Protein AF-A0A348UQJ3-F1 (afdb_monomer)

pLDDT: mean 88.15, std 20.11, range [29.0, 98.94]

Foldseek 3Di:
DDDDDDDDDDDDDDDDDDDDDDDDPPDPPVVCVVVVPPLVPDDQVQLLVQLLVQQCLLCLPVDRSNVVLVVLCVVPPVVSSCCRRPVRSRLCSDPLDAVLLLLLLLLLLCLLVLVQVSNLSSLSSNVSSPQDLLSSLLSLLLCCVQSNDVSSVSSVVSSQVSVCVNVVHPGDDDDDDFDDDDQVQLQQQLVVLCCLLVVCPVPRDSPVQLVVQCVVPNVVSVCCSRPVRSGSQSDPSDQQLSSLLSNLSSCLLVLPLVVNLSSLSSNVSSPQDLSSSLSSLSSCCVSRNDVSSVSSNVSSVVSVVVVVVVVVVD

Mean predicted aligned error: 8.49 Å

Solvent-accessible surface area (backbone atoms only — not comparable to full-atom values): 17011 Å² total; per-residue (Å²): 141,84,83,83,81,83,78,83,84,76,88,74,86,89,75,82,88,73,92,76,80,89,74,84,77,77,75,72,53,77,71,47,61,75,68,50,61,66,72,76,65,56,51,71,68,56,21,36,52,42,10,30,53,44,42,34,49,41,40,64,73,78,56,62,26,62,62,49,46,51,46,39,25,73,76,45,44,70,61,21,44,43,44,32,30,44,48,27,19,44,61,65,59,42,81,77,49,51,64,35,56,52,29,53,33,47,40,28,39,27,31,62,69,63,43,60,72,61,32,28,55,39,48,52,17,16,49,54,44,68,41,50,72,53,36,58,52,46,43,33,54,50,28,25,77,76,64,31,56,72,41,18,56,54,34,49,54,38,54,48,51,26,52,16,64,73,71,72,43,97,65,74,82,86,78,81,77,83,82,88,68,57,68,71,59,21,43,54,32,19,40,56,44,47,24,50,41,50,76,49,72,61,60,91,55,54,64,67,54,46,48,53,33,27,75,75,50,41,72,58,19,47,46,42,42,56,42,43,27,18,49,64,60,52,45,81,62,44,55,67,30,58,51,32,52,34,49,51,30,40,34,33,64,69,60,36,42,74,60,37,36,62,48,48,61,26,20,45,62,42,67,41,48,72,62,44,58,49,46,48,25,60,56,26,35,78,81,55,32,54,72,34,17,54,49,34,45,52,25,48,53,54,37,50,54,56,52,53,59,49,60,80,71,110

Radius of gyration: 22.97 Å; Cα contacts (8 Å, |Δi|>4): 397; chains: 1; bounding box: 52×63×78 Å

Sequence (314 aa):
MARGRAAPQRWKPIIAATQRAAVPLSSGQDSLDSLEGEALMSTQAERRARGIDVLRTLGGGRYDAARAADTMVRQHGALGSFAVDHVLGNLWSRPELSRRDRSLIVVAFLATQGARDELLSHVRGALQHGVLRSEVEEVVLQVAGYAGFPMAMQASRIVQDAFNAEDKVDRQPDRAEARPKDDPARWTDAMDVLDTLFAGRFGNDPEPARSTLIESLGGVGELAFDFAFGEVWSRDGMSRRDRSLVTVAIIAILARPEELAIHIPGALNHGVTRTEVEEVMVQLTVYGGFPRAVEGMRAARAAFARLDQKTDRA

Nearest PDB structures (foldseek):
  4g9q-assembly1_A  TM=7.954E-01  e=7.724E-10  Sinorhizobium meliloti 1021
  2af7-assembly1_F  TM=8.712E-01  e=1.494E-04  Methanothermobacter thermautotrophicus
  2af7-assembly1_A  TM=8.656E-01  e=4.800E-04  Methanothermobacter thermautotrophicus
  2qeu-assembly1_B  TM=5.750E-01  e=2.826E-01  Paraburkholderia xenovorans LB400

Secondary structure (DSSP, 8-state):
-PPPPPPPPPP----------PPP---TTTTTHHHHHHHTT--HHHHHHHHHHHHHHHHTTSS-HHHHHHHHHHHHTHHHHHIIIIIIIIITT-TTS-HHHHHHHHHHHHHHHT-HHHHHHHHHHHHHTT--HHHHHHHHHHHHHHH-HHHHHHHHHHHHHHHHHHHT-S-PPPPPPPPP--HHHHHHHHHHHHHHHTTTTT-S-HHHHHHHHHHHHTHHHHHIIIIIIIIIIT-SSS-HHHHHHHHHHHHHHTT-HHHHHHHHHHHHHTT--HHHHHHHHHHHHHHT-HHHHHHHHHHHHHHHHHHHHHHTT-

Structure (mmCIF, N/CA/C/O backbone):
data_AF-A0A348UQJ3-F1
#
_entry.id   AF-A0A348UQJ3-F1
#
loop_
_atom_site.group_PDB
_atom_site.id
_atom_site.type_symbol
_atom_site.label_atom_id
_atom_site.label_alt_id
_atom_site.label_comp_id
_atom_site.label_asym_id
_atom_site.label_entity_id
_atom_site.label_seq_id
_atom_site.pdbx_PDB_ins_code
_atom_site.Cartn_x
_atom_site.Cartn_y
_atom_site.Cartn_z
_atom_site.occupancy
_atom_site.B_iso_or_equiv
_atom_site.auth_seq_id
_atom_site.auth_comp_id
_atom_site.auth_asym_id
_atom_site.auth_atom_id
_atom_site.pdbx_PDB_model_num
ATOM 1 N N . MET A 1 1 ? 1.266 36.891 53.207 1.00 43.88 1 MET A N 1
ATOM 2 C CA . MET A 1 1 ? 0.667 35.549 53.032 1.00 43.88 1 MET A CA 1
ATOM 3 C C . MET A 1 1 ? 0.725 35.175 51.554 1.00 43.88 1 MET A C 1
ATOM 5 O O . MET A 1 1 ? -0.163 35.543 50.800 1.00 43.88 1 MET A O 1
ATOM 9 N N . ALA A 1 2 ? 1.811 34.530 51.124 1.00 36.06 2 ALA A N 1
ATOM 10 C CA . ALA A 1 2 ? 2.024 34.110 49.739 1.00 36.06 2 ALA A CA 1
ATOM 11 C C . ALA A 1 2 ? 1.696 32.614 49.613 1.00 36.06 2 ALA A C 1
ATOM 13 O O . ALA A 1 2 ? 2.263 31.798 50.336 1.00 36.06 2 ALA A O 1
ATOM 14 N N . ARG A 1 3 ? 0.742 32.263 48.743 1.00 40.09 3 ARG A N 1
ATOM 15 C CA . ARG A 1 3 ? 0.335 30.875 48.480 1.00 40.09 3 ARG A CA 1
ATOM 16 C C . ARG A 1 3 ? 1.265 30.274 47.422 1.00 40.09 3 ARG A C 1
ATOM 18 O O . ARG A 1 3 ? 1.323 30.772 46.300 1.00 40.09 3 ARG A O 1
ATOM 25 N N . GLY A 1 4 ? 2.008 29.237 47.807 1.00 36.97 4 GLY A N 1
ATOM 26 C CA . GLY A 1 4 ? 2.930 28.503 46.941 1.00 36.97 4 GLY A CA 1
ATOM 27 C C . GLY A 1 4 ? 2.195 27.723 45.851 1.00 36.97 4 GLY A C 1
ATOM 28 O O . GLY A 1 4 ? 1.212 27.036 46.121 1.00 36.97 4 GLY A O 1
ATOM 29 N N . ARG A 1 5 ? 2.677 27.844 44.611 1.00 40.09 5 ARG A N 1
ATOM 30 C CA . ARG A 1 5 ? 2.240 27.037 43.466 1.00 40.09 5 ARG A CA 1
ATOM 31 C C . ARG A 1 5 ? 2.981 25.699 43.499 1.00 40.09 5 ARG A C 1
ATOM 33 O O . ARG A 1 5 ? 4.209 25.685 43.509 1.00 40.09 5 ARG A O 1
ATOM 40 N N . ALA A 1 6 ? 2.239 24.596 43.522 1.00 40.78 6 ALA A N 1
ATOM 41 C CA . ALA A 1 6 ? 2.792 23.255 43.376 1.00 40.78 6 ALA A CA 1
ATOM 42 C C . ALA A 1 6 ? 3.252 23.026 41.924 1.00 40.78 6 ALA A C 1
ATOM 44 O O . ALA A 1 6 ? 2.546 23.381 40.980 1.00 40.78 6 ALA A O 1
ATOM 45 N N . ALA A 1 7 ? 4.445 22.457 41.756 1.00 44.66 7 ALA A N 1
ATOM 46 C CA . ALA A 1 7 ? 4.996 22.071 40.459 1.00 44.66 7 ALA A CA 1
ATOM 47 C C . ALA A 1 7 ? 4.313 20.791 39.923 1.00 44.66 7 ALA A C 1
ATOM 49 O O . ALA A 1 7 ? 3.955 19.924 40.726 1.00 44.66 7 ALA A O 1
ATOM 50 N N . PRO A 1 8 ? 4.155 20.626 38.596 1.00 36.50 8 PRO A N 1
ATOM 51 C CA . PRO A 1 8 ? 3.567 19.418 38.022 1.00 36.50 8 PRO A CA 1
ATOM 52 C C . PRO A 1 8 ? 4.516 18.220 38.166 1.00 36.50 8 PRO A C 1
ATOM 54 O O . PRO A 1 8 ? 5.725 18.326 37.939 1.00 36.50 8 PRO A O 1
ATOM 57 N N . GLN A 1 9 ? 3.962 17.071 38.559 1.00 40.62 9 GLN A N 1
ATOM 58 C CA . GLN A 1 9 ? 4.718 15.833 38.719 1.00 40.62 9 GLN A CA 1
ATOM 59 C C . GLN A 1 9 ? 5.287 15.353 37.379 1.00 40.62 9 GLN A C 1
ATOM 61 O O . GLN A 1 9 ? 4.564 15.156 36.405 1.00 40.62 9 GLN A O 1
ATOM 66 N N . ARG A 1 10 ? 6.606 15.139 37.351 1.00 36.28 10 ARG A N 1
ATOM 67 C CA . ARG A 1 10 ? 7.314 14.495 36.242 1.00 36.28 10 ARG A CA 1
ATOM 68 C C . ARG A 1 10 ? 7.009 12.997 36.237 1.00 36.28 10 ARG A C 1
ATOM 70 O O . ARG A 1 10 ? 7.272 12.310 37.223 1.00 36.28 10 ARG A O 1
ATOM 77 N N . TRP A 1 11 ? 6.512 12.511 35.106 1.00 29.00 11 TRP A N 1
ATOM 78 C CA . TRP A 1 11 ? 6.369 11.094 34.780 1.00 29.00 11 TRP A CA 1
ATOM 79 C C . TRP A 1 11 ? 7.720 10.369 34.952 1.00 29.00 11 TRP A C 1
ATOM 81 O O . TRP A 1 11 ? 8.743 10.839 34.449 1.00 29.00 11 TRP A O 1
ATOM 91 N N . LYS A 1 12 ? 7.744 9.254 35.694 1.00 33.41 12 LYS A N 1
ATOM 92 C CA . LYS A 1 12 ? 8.912 8.368 35.833 1.00 33.41 12 LYS A CA 1
ATOM 93 C C . LYS A 1 12 ? 8.583 7.022 35.179 1.00 33.41 12 LYS A C 1
ATOM 95 O O . LYS A 1 12 ? 7.626 6.390 35.623 1.00 33.41 12 LYS A O 1
ATOM 100 N N . PRO A 1 13 ? 9.357 6.545 34.192 1.00 30.58 13 PRO A N 1
ATOM 101 C CA . PRO A 1 13 ? 9.181 5.192 33.690 1.00 30.58 13 PRO A CA 1
ATOM 102 C C . PRO A 1 13 ? 9.647 4.187 34.750 1.00 30.58 13 PRO A C 1
ATOM 104 O O . PRO A 1 13 ? 10.762 4.277 35.268 1.00 30.58 13 PRO A O 1
ATOM 107 N N . ILE A 1 14 ? 8.779 3.232 35.084 1.00 33.53 14 ILE A N 1
ATOM 108 C CA . ILE A 1 14 ? 9.120 2.078 35.917 1.00 33.53 14 ILE A CA 1
ATOM 109 C C . ILE A 1 14 ? 9.889 1.099 35.027 1.00 33.53 14 ILE A C 1
ATOM 111 O O . ILE A 1 14 ? 9.296 0.317 34.291 1.00 33.53 14 ILE A O 1
ATOM 115 N N . ILE A 1 15 ? 11.219 1.147 35.089 1.00 32.78 15 ILE A N 1
ATOM 116 C CA . ILE A 1 15 ? 12.078 0.051 34.634 1.00 32.78 15 ILE A CA 1
ATOM 117 C C . ILE A 1 15 ? 12.801 -0.471 35.870 1.00 32.78 15 ILE A C 1
ATOM 119 O O . ILE A 1 15 ? 13.815 0.076 36.302 1.00 32.78 15 ILE A O 1
ATOM 123 N N . ALA A 1 16 ? 12.250 -1.525 36.468 1.00 30.58 16 ALA A N 1
ATOM 124 C CA . ALA A 1 16 ? 12.989 -2.337 37.418 1.00 30.58 16 ALA A CA 1
ATOM 125 C C . ALA A 1 16 ? 13.896 -3.278 36.619 1.00 30.58 16 ALA A C 1
ATOM 127 O O . ALA A 1 16 ? 13.431 -4.216 35.973 1.00 30.58 16 ALA A O 1
ATOM 128 N N . ALA A 1 17 ? 15.200 -3.008 36.656 1.00 35.72 17 ALA A N 1
ATOM 129 C CA . ALA A 1 17 ? 16.215 -3.944 36.207 1.00 35.72 17 ALA A CA 1
ATOM 130 C C . ALA A 1 17 ? 16.068 -5.263 36.979 1.00 35.72 17 ALA A C 1
ATOM 132 O O . ALA A 1 17 ? 16.240 -5.306 38.196 1.00 35.72 17 ALA A O 1
ATOM 133 N N . THR A 1 18 ? 15.768 -6.346 36.269 1.00 33.97 18 THR A N 1
ATOM 134 C CA . THR A 1 18 ? 15.954 -7.705 36.779 1.00 33.97 18 THR A CA 1
ATOM 135 C C . THR A 1 18 ? 16.926 -8.423 35.856 1.00 33.97 18 THR A C 1
ATOM 137 O O . THR A 1 18 ? 16.594 -8.806 34.740 1.00 33.97 18 THR A O 1
ATOM 140 N N . GLN A 1 19 ? 18.162 -8.578 36.328 1.00 40.78 19 GLN A N 1
ATOM 141 C CA . GLN A 1 19 ? 19.079 -9.588 35.816 1.00 40.78 19 GLN A CA 1
ATOM 142 C C . GLN A 1 19 ? 18.458 -10.964 36.063 1.00 40.78 19 GLN A C 1
ATOM 144 O O . GLN A 1 19 ? 18.165 -11.284 37.215 1.00 40.78 19 GLN A O 1
ATOM 149 N N . ARG A 1 20 ? 18.316 -11.789 35.018 1.00 33.94 20 ARG A N 1
ATOM 150 C CA . ARG A 1 20 ? 18.345 -13.253 35.147 1.00 33.94 20 ARG A CA 1
ATOM 151 C C . ARG A 1 20 ? 18.659 -13.955 33.821 1.00 33.94 20 ARG A C 1
ATOM 153 O O . ARG A 1 20 ? 18.055 -13.664 32.800 1.00 33.94 20 ARG A O 1
ATOM 160 N N . ALA A 1 21 ? 19.640 -14.851 33.952 1.00 31.91 21 ALA A N 1
ATOM 161 C CA . ALA A 1 21 ? 19.994 -16.070 33.223 1.00 31.91 21 ALA A CA 1
ATOM 162 C C . ALA A 1 21 ? 19.655 -16.207 31.726 1.00 31.91 21 ALA A C 1
ATOM 164 O O . ALA A 1 21 ? 18.499 -16.182 31.315 1.00 31.91 21 ALA A O 1
ATOM 165 N N . ALA A 1 22 ? 20.699 -16.497 30.943 1.00 32.09 22 ALA A N 1
ATOM 166 C CA . ALA A 1 22 ? 20.609 -16.973 29.570 1.00 32.09 22 ALA A CA 1
ATOM 167 C C . ALA A 1 22 ? 19.795 -18.276 29.491 1.00 32.09 22 ALA A C 1
ATOM 169 O O . ALA A 1 22 ? 20.142 -19.278 30.118 1.00 32.09 22 ALA A O 1
ATOM 170 N N . VAL A 1 23 ? 18.725 -18.247 28.700 1.00 33.12 23 VAL A N 1
ATOM 171 C CA . VAL A 1 23 ? 18.003 -19.436 28.237 1.00 33.12 23 VAL A CA 1
ATOM 172 C C . VAL A 1 23 ? 18.763 -19.969 27.015 1.00 33.12 23 VAL A C 1
ATOM 174 O O . VAL A 1 23 ? 19.106 -19.163 26.145 1.00 33.12 23 VAL A O 1
ATOM 177 N N . PRO A 1 24 ? 19.075 -21.274 26.923 1.00 31.53 24 PRO A N 1
ATOM 178 C CA . PRO A 1 24 ? 19.745 -21.804 25.749 1.00 31.53 24 PRO A CA 1
ATOM 179 C C . PRO A 1 24 ? 18.799 -21.708 24.551 1.00 31.53 24 PRO A C 1
ATOM 181 O O . PRO A 1 24 ? 17.679 -22.214 24.591 1.00 31.53 24 PRO A O 1
ATOM 184 N N . LEU A 1 25 ? 19.261 -21.046 23.491 1.00 34.66 25 LEU A N 1
ATOM 185 C CA . LEU A 1 25 ? 18.627 -21.090 22.180 1.00 34.66 25 LEU A CA 1
ATOM 186 C C . LEU A 1 25 ? 18.691 -22.541 21.691 1.00 34.66 25 LEU A C 1
ATOM 188 O O . LEU A 1 25 ? 19.767 -23.023 21.340 1.00 34.66 25 LEU A O 1
ATOM 192 N N . SER A 1 26 ? 17.558 -23.246 21.685 1.00 39.44 26 SER A N 1
ATOM 193 C CA . SER A 1 26 ? 17.426 -24.452 20.870 1.00 39.44 26 SER A CA 1
ATOM 194 C C . SER A 1 26 ? 17.606 -24.023 19.417 1.00 39.44 26 SER A C 1
ATOM 196 O O . SER A 1 26 ? 16.884 -23.154 18.923 1.00 39.44 26 SER A O 1
ATOM 198 N N . SER A 1 27 ? 18.617 -24.579 18.768 1.00 41.84 27 SER A N 1
ATOM 199 C CA . SER A 1 27 ? 19.065 -24.219 17.434 1.00 41.84 27 SER A CA 1
ATOM 200 C C . SER A 1 27 ? 17.972 -24.465 16.391 1.00 41.84 27 SER A C 1
ATOM 202 O O . SER A 1 27 ? 17.858 -25.556 15.846 1.00 41.84 27 SER A O 1
ATOM 204 N N . GLY A 1 28 ? 17.215 -23.423 16.038 1.00 36.28 28 GLY A N 1
ATOM 205 C CA . GLY A 1 28 ? 16.437 -23.356 14.791 1.00 36.28 28 GLY A CA 1
ATOM 206 C C . GLY A 1 28 ? 17.316 -23.281 13.532 1.00 36.28 28 GLY A C 1
ATOM 207 O O . GLY A 1 28 ? 16.911 -22.680 12.543 1.00 36.28 28 GLY A O 1
ATOM 208 N N . GLN A 1 29 ? 18.535 -23.828 13.586 1.00 38.47 29 GLN A N 1
ATOM 209 C CA . GLN A 1 29 ? 19.471 -23.910 12.463 1.00 38.47 29 GLN A CA 1
ATOM 210 C C . GLN A 1 29 ? 19.018 -24.960 11.441 1.00 38.47 29 GLN A C 1
ATOM 212 O O . GLN A 1 29 ? 19.076 -24.695 10.246 1.00 38.47 29 GLN A O 1
ATOM 217 N N . ASP A 1 30 ? 18.425 -26.068 11.894 1.00 37.09 30 ASP A N 1
ATOM 218 C CA . ASP A 1 30 ? 18.063 -27.183 11.006 1.00 37.09 30 ASP A CA 1
ATOM 219 C C . ASP A 1 30 ? 16.954 -26.832 9.987 1.00 37.09 30 ASP A C 1
ATOM 221 O O . ASP A 1 30 ? 16.865 -27.445 8.923 1.00 37.09 30 ASP A O 1
ATOM 225 N N . SER A 1 31 ? 16.117 -25.822 10.264 1.00 40.06 31 SER A N 1
ATOM 226 C CA . SER A 1 31 ? 15.071 -25.359 9.334 1.00 40.06 31 SER A CA 1
ATOM 227 C C . SER A 1 31 ? 15.492 -24.186 8.444 1.00 40.06 31 SER A C 1
ATOM 229 O O . SER A 1 31 ? 14.816 -23.913 7.456 1.00 40.06 31 SER A O 1
ATOM 231 N N . LEU A 1 32 ? 16.578 -23.486 8.784 1.00 36.31 32 LEU A N 1
ATOM 232 C CA . LEU A 1 32 ? 17.143 -22.417 7.951 1.00 36.31 32 LEU A CA 1
ATOM 233 C C . LEU A 1 32 ? 18.093 -23.002 6.895 1.00 36.31 32 LEU A C 1
ATOM 235 O O . LEU A 1 32 ? 18.036 -22.601 5.735 1.00 36.31 32 LEU A O 1
ATOM 239 N N . ASP A 1 33 ? 18.839 -24.055 7.242 1.00 37.94 33 ASP A N 1
ATOM 240 C CA . ASP A 1 33 ? 19.800 -24.702 6.337 1.00 37.94 33 ASP A CA 1
ATOM 241 C C . ASP A 1 33 ? 19.159 -25.356 5.093 1.00 37.94 33 ASP A C 1
ATOM 243 O O . ASP A 1 33 ? 19.815 -25.503 4.061 1.00 37.94 33 ASP A O 1
ATOM 247 N N . SER A 1 34 ? 17.873 -25.724 5.139 1.00 41.44 34 SER A N 1
ATOM 248 C CA . SER A 1 34 ? 17.201 -26.431 4.032 1.00 41.44 34 SER A CA 1
ATOM 249 C C . SER A 1 34 ? 16.529 -25.522 2.994 1.00 41.44 34 SER A C 1
ATOM 251 O O . SER A 1 34 ? 16.293 -25.967 1.873 1.00 41.44 34 SER A O 1
ATOM 253 N N . LEU A 1 35 ? 16.264 -24.250 3.321 1.00 41.47 35 LEU A N 1
ATOM 254 C CA . LEU A 1 35 ? 15.686 -23.262 2.392 1.00 41.47 35 LEU A CA 1
ATOM 255 C C . LEU A 1 35 ? 16.692 -22.181 1.960 1.00 41.47 35 LEU A C 1
ATOM 257 O O . LEU A 1 35 ? 16.496 -21.535 0.929 1.00 41.47 35 LEU A O 1
ATOM 261 N N . GLU A 1 36 ? 17.789 -22.002 2.699 1.00 43.75 36 GLU A N 1
ATOM 262 C CA . GLU A 1 36 ? 18.833 -21.021 2.379 1.00 43.75 36 GLU A CA 1
ATOM 263 C C . GLU A 1 36 ? 19.837 -21.527 1.320 1.00 43.75 36 GLU A C 1
ATOM 265 O O . GLU A 1 36 ? 20.426 -20.721 0.599 1.00 43.75 36 GLU A O 1
ATOM 270 N N . GLY A 1 37 ? 19.989 -22.844 1.140 1.00 37.91 37 GLY A N 1
ATOM 271 C CA . GLY A 1 37 ? 21.050 -23.437 0.311 1.00 37.91 37 GLY A CA 1
ATOM 272 C C . GLY A 1 37 ? 20.956 -23.207 -1.207 1.00 37.91 37 GLY A C 1
ATOM 273 O O . GLY A 1 37 ? 21.977 -22.971 -1.849 1.00 37.91 37 GLY A O 1
ATOM 274 N N . GLU A 1 38 ? 19.764 -23.230 -1.813 1.00 43.38 38 GLU A N 1
ATOM 275 C CA . GLU A 1 38 ? 19.640 -23.191 -3.287 1.00 43.38 38 GLU A CA 1
ATOM 276 C C . GLU A 1 38 ? 19.455 -21.772 -3.855 1.00 43.38 38 GLU A C 1
ATOM 278 O O . GLU A 1 38 ? 20.001 -21.440 -4.910 1.00 43.38 38 GLU A O 1
ATOM 283 N N . ALA A 1 39 ? 18.748 -20.882 -3.149 1.00 46.47 39 ALA A N 1
ATOM 284 C CA . ALA A 1 39 ? 18.500 -19.515 -3.622 1.00 46.47 39 ALA A CA 1
ATOM 285 C C . ALA A 1 39 ? 19.736 -18.597 -3.487 1.00 46.47 39 ALA A C 1
ATOM 287 O O . ALA A 1 39 ? 19.971 -17.737 -4.350 1.00 46.47 39 ALA A O 1
ATOM 288 N N . LEU A 1 40 ? 20.559 -18.801 -2.447 1.00 48.09 40 LEU A N 1
ATOM 289 C CA . LEU A 1 40 ? 21.808 -18.056 -2.228 1.00 48.09 40 LEU A CA 1
ATOM 290 C C . LEU A 1 40 ? 22.938 -18.479 -3.182 1.00 48.09 40 LEU A C 1
ATOM 292 O O . LEU A 1 40 ? 23.859 -17.693 -3.407 1.00 48.09 40 LEU A O 1
ATOM 296 N N . MET A 1 41 ? 22.844 -19.658 -3.806 1.00 54.94 41 MET A N 1
ATOM 297 C CA . MET A 1 41 ? 23.839 -20.171 -4.758 1.00 54.94 41 MET A CA 1
ATOM 298 C C . MET A 1 41 ? 23.503 -19.906 -6.233 1.00 54.94 41 MET A C 1
ATOM 300 O O . MET A 1 41 ? 24.179 -20.429 -7.117 1.00 54.94 41 MET A O 1
ATOM 304 N N . SER A 1 42 ? 22.505 -19.064 -6.532 1.00 74.81 42 SER A N 1
ATOM 305 C CA . SER A 1 42 ? 22.198 -18.731 -7.928 1.00 74.81 42 SER A CA 1
ATOM 306 C C . SER A 1 42 ? 23.316 -17.921 -8.591 1.00 74.81 42 SER A C 1
ATOM 308 O O . SER A 1 42 ? 23.839 -16.954 -8.029 1.00 74.81 42 SER A O 1
ATOM 310 N N . THR A 1 43 ? 23.677 -18.284 -9.818 1.00 92.62 43 THR A N 1
ATOM 311 C CA . THR A 1 43 ? 24.662 -17.557 -10.624 1.00 92.62 43 THR A CA 1
ATOM 312 C C . THR A 1 43 ? 24.140 -16.166 -10.994 1.00 92.62 43 THR A C 1
ATOM 314 O O . THR A 1 43 ? 22.937 -15.898 -10.991 1.00 92.62 43 THR A O 1
ATOM 317 N N . GLN A 1 44 ? 25.036 -15.243 -11.362 1.00 92.88 44 GLN A N 1
ATOM 318 C CA . GLN A 1 44 ? 24.607 -13.930 -11.858 1.00 92.88 44 GLN A CA 1
ATOM 319 C C . GLN A 1 44 ? 23.687 -14.051 -13.086 1.00 92.88 44 GLN A C 1
ATOM 321 O O . GLN A 1 44 ? 22.743 -13.275 -13.219 1.00 92.88 44 GLN A O 1
ATOM 326 N N . ALA A 1 45 ? 23.945 -15.020 -13.968 1.00 94.56 45 ALA A N 1
ATOM 327 C CA . ALA A 1 45 ? 23.138 -15.248 -15.162 1.00 94.56 45 ALA A CA 1
ATOM 328 C C . ALA A 1 45 ? 21.702 -15.664 -14.805 1.00 94.56 45 ALA A C 1
ATOM 330 O O . ALA A 1 45 ? 20.752 -15.115 -15.357 1.00 94.56 45 ALA A O 1
ATOM 331 N N . GLU A 1 46 ? 21.534 -16.561 -13.831 1.00 95.56 46 GLU A N 1
ATOM 332 C CA . GLU A 1 46 ? 20.215 -16.982 -13.338 1.00 95.56 46 GLU A CA 1
ATOM 333 C C . GLU A 1 46 ? 19.461 -15.832 -12.671 1.00 95.56 46 GLU A C 1
ATOM 335 O O . GLU A 1 46 ? 18.278 -15.625 -12.943 1.00 95.56 46 GLU A O 1
ATOM 340 N N . ARG A 1 47 ? 20.152 -15.035 -11.843 1.00 96.00 47 ARG A N 1
ATOM 341 C CA . ARG A 1 47 ? 19.580 -13.818 -11.253 1.00 96.00 47 ARG A CA 1
ATOM 342 C C . ARG A 1 47 ? 19.095 -12.850 -12.325 1.00 96.00 47 ARG A C 1
ATOM 344 O O . ARG A 1 47 ? 17.953 -12.400 -12.277 1.00 96.00 47 ARG A O 1
ATOM 351 N N . ARG A 1 48 ? 19.934 -12.574 -13.326 1.00 96.62 48 ARG A N 1
ATOM 352 C CA . ARG A 1 48 ? 19.587 -11.703 -14.455 1.00 96.62 48 ARG A CA 1
ATOM 353 C C . ARG A 1 48 ? 18.385 -12.241 -15.230 1.00 96.62 48 ARG A C 1
ATOM 355 O O . ARG A 1 48 ? 17.490 -11.468 -15.553 1.00 96.62 48 ARG A O 1
ATOM 362 N N . ALA A 1 49 ? 18.326 -13.549 -15.486 1.00 97.31 49 ALA A N 1
ATOM 363 C CA . ALA A 1 49 ? 17.203 -14.178 -16.179 1.00 97.31 49 ALA A CA 1
ATOM 364 C C . ALA A 1 49 ? 15.881 -14.002 -15.413 1.00 97.31 49 ALA A C 1
ATOM 366 O O . ALA A 1 49 ? 14.888 -13.574 -16.002 1.00 97.31 49 ALA A O 1
ATOM 367 N N . ARG A 1 50 ? 15.879 -14.233 -14.091 1.00 97.25 50 ARG A N 1
ATOM 368 C CA . ARG A 1 50 ? 14.712 -13.943 -13.238 1.00 97.25 50 ARG A CA 1
ATOM 369 C C . ARG A 1 50 ? 14.349 -12.457 -13.247 1.00 97.25 50 ARG A C 1
ATOM 371 O O . ARG A 1 50 ? 13.176 -12.112 -13.336 1.00 97.25 50 ARG A O 1
ATOM 378 N N . GLY A 1 51 ? 15.344 -11.571 -13.220 1.00 97.38 51 GLY A N 1
ATOM 379 C CA . GLY A 1 51 ? 15.130 -10.125 -13.279 1.00 97.38 51 GLY A CA 1
ATOM 380 C C . GLY A 1 51 ? 14.464 -9.668 -14.578 1.00 97.38 51 GLY A C 1
ATOM 381 O O . GLY A 1 51 ? 13.533 -8.863 -14.551 1.00 97.38 51 GLY A O 1
ATOM 382 N N . ILE A 1 52 ? 14.886 -10.232 -15.712 1.00 97.81 52 ILE A N 1
ATOM 383 C CA . ILE A 1 52 ? 14.265 -9.997 -17.023 1.00 97.81 52 ILE A CA 1
ATOM 384 C C . ILE A 1 52 ? 12.834 -10.541 -17.051 1.00 97.81 52 ILE A C 1
ATOM 386 O O . ILE A 1 52 ? 11.941 -9.859 -17.554 1.00 97.81 52 ILE A O 1
ATOM 390 N N . ASP A 1 53 ? 12.583 -11.723 -16.480 1.00 97.25 53 ASP A N 1
ATOM 391 C CA . ASP A 1 53 ? 11.220 -12.245 -16.352 1.00 97.25 53 ASP A CA 1
ATOM 392 C C . ASP A 1 53 ? 10.330 -11.304 -15.526 1.00 97.25 53 ASP A C 1
ATOM 394 O O . ASP A 1 53 ? 9.207 -11.001 -15.924 1.00 97.25 53 ASP A O 1
ATOM 398 N N . VAL A 1 54 ? 10.845 -10.749 -14.426 1.00 97.50 54 VAL A N 1
ATOM 399 C CA . VAL A 1 54 ? 10.101 -9.771 -13.625 1.00 97.50 54 VAL A CA 1
ATOM 400 C C . VAL A 1 54 ? 9.808 -8.489 -14.391 1.00 97.50 54 VAL A C 1
ATOM 402 O O . VAL A 1 54 ? 8.677 -8.004 -14.349 1.00 97.50 54 VAL A O 1
ATOM 405 N N . LEU A 1 55 ? 10.782 -7.954 -15.128 1.00 96.75 55 LEU A N 1
ATOM 406 C CA . LEU A 1 55 ? 10.547 -6.805 -16.006 1.00 96.75 55 LEU A CA 1
ATOM 407 C C . LEU A 1 55 ? 9.494 -7.110 -17.066 1.00 96.75 55 LEU A C 1
ATOM 409 O O . LEU A 1 55 ? 8.656 -6.263 -17.357 1.00 96.75 55 LEU A O 1
ATOM 413 N N . ARG A 1 56 ? 9.491 -8.325 -17.617 1.00 97.44 56 ARG A N 1
ATOM 414 C CA . ARG A 1 56 ? 8.486 -8.760 -18.588 1.00 97.44 56 ARG A CA 1
ATOM 415 C C . ARG A 1 56 ? 7.081 -8.746 -17.983 1.00 97.44 56 ARG A C 1
ATOM 417 O O . ARG A 1 56 ? 6.168 -8.245 -18.641 1.00 97.44 56 ARG A O 1
ATOM 424 N N . THR A 1 57 ? 6.895 -9.246 -16.756 1.00 96.56 57 THR A N 1
ATOM 425 C CA . THR A 1 57 ? 5.570 -9.245 -16.104 1.00 96.56 57 THR A CA 1
ATOM 426 C C . THR A 1 57 ? 5.116 -7.837 -15.723 1.00 96.56 57 THR A C 1
ATOM 428 O O . THR A 1 57 ? 3.981 -7.473 -16.017 1.00 96.56 57 THR A O 1
ATOM 431 N N . LEU A 1 58 ? 6.007 -7.004 -15.172 1.00 95.44 58 LEU A N 1
ATOM 432 C CA . LEU A 1 58 ? 5.729 -5.586 -14.903 1.00 95.44 58 LEU A CA 1
ATOM 433 C C . LEU A 1 58 ? 5.450 -4.804 -16.192 1.00 95.44 58 LEU A C 1
ATOM 435 O O . LEU A 1 58 ? 4.673 -3.852 -16.206 1.00 95.44 58 LEU A O 1
ATOM 439 N N . GLY A 1 59 ? 6.104 -5.182 -17.286 1.00 92.56 59 GLY A N 1
ATOM 440 C CA . GLY A 1 59 ? 5.980 -4.548 -18.587 1.00 92.56 59 GLY A CA 1
ATOM 441 C C . GLY A 1 59 ? 4.670 -4.861 -19.300 1.00 92.56 59 GLY A C 1
ATOM 442 O O . GLY A 1 59 ? 4.253 -4.041 -20.113 1.00 92.56 59 GLY A O 1
ATOM 443 N N . GLY A 1 60 ? 4.015 -5.994 -19.023 1.00 90.50 60 GLY A N 1
ATOM 444 C CA . GLY A 1 60 ? 2.754 -6.377 -19.676 1.00 90.50 60 GLY A CA 1
ATOM 445 C C . GLY A 1 60 ? 2.839 -6.421 -21.209 1.00 90.50 60 GLY A C 1
ATOM 446 O O . GLY A 1 60 ? 1.879 -6.089 -21.893 1.00 90.50 60 GLY A O 1
ATOM 447 N N . GLY A 1 61 ? 4.020 -6.719 -21.767 1.00 88.12 61 GLY A N 1
ATOM 448 C CA . GLY A 1 61 ? 4.262 -6.708 -23.217 1.00 88.12 61 GLY A CA 1
ATOM 449 C C . GLY A 1 61 ? 4.452 -5.323 -23.857 1.00 88.12 61 GLY A C 1
ATOM 450 O O . GLY A 1 61 ? 4.604 -5.237 -25.072 1.00 88.12 61 GLY A O 1
ATOM 451 N N . ARG A 1 62 ? 4.492 -4.231 -23.077 1.00 90.75 62 ARG A N 1
ATOM 452 C CA . ARG A 1 62 ? 4.682 -2.857 -23.593 1.00 90.75 62 ARG A CA 1
ATOM 453 C C . ARG A 1 62 ? 6.071 -2.593 -24.184 1.00 90.75 62 ARG A C 1
ATOM 455 O O . ARG A 1 62 ? 6.245 -1.627 -24.923 1.00 90.75 62 ARG A O 1
ATOM 462 N N . TYR A 1 63 ? 7.059 -3.407 -23.830 1.00 92.88 63 TYR A N 1
ATOM 463 C CA . TYR A 1 63 ? 8.440 -3.304 -24.292 1.00 92.88 63 TYR A CA 1
ATOM 464 C C . TYR A 1 63 ? 9.131 -4.672 -24.242 1.00 92.88 63 TYR A C 1
ATOM 466 O O . TYR A 1 63 ? 8.678 -5.588 -23.554 1.00 92.88 63 TYR A O 1
ATOM 474 N N . ASP A 1 64 ? 10.260 -4.795 -24.942 1.00 97.38 64 ASP A N 1
ATOM 475 C CA . ASP A 1 64 ? 11.154 -5.948 -24.826 1.00 97.38 64 ASP A CA 1
ATOM 476 C C . ASP A 1 64 ? 11.929 -5.884 -23.498 1.00 97.38 64 ASP A C 1
ATOM 478 O O . ASP A 1 64 ? 12.689 -4.942 -23.252 1.00 97.38 64 ASP A O 1
ATOM 482 N N . ALA A 1 65 ? 11.711 -6.868 -22.624 1.00 97.19 65 ALA A N 1
ATOM 483 C CA . ALA A 1 65 ? 12.254 -6.866 -21.268 1.00 97.19 65 ALA A CA 1
ATOM 484 C C . ALA A 1 65 ? 13.778 -7.053 -21.216 1.00 97.19 65 ALA A C 1
ATOM 486 O O . ALA A 1 65 ? 14.431 -6.449 -20.365 1.00 97.19 65 ALA A O 1
ATOM 487 N N . ALA A 1 66 ? 14.356 -7.840 -22.128 1.00 97.31 66 ALA A N 1
ATOM 488 C CA . ALA A 1 66 ? 15.803 -8.040 -22.187 1.00 97.31 66 ALA A CA 1
ATOM 489 C C . ALA A 1 66 ? 16.495 -6.746 -22.631 1.00 97.31 66 ALA A C 1
ATOM 491 O O . ALA A 1 66 ? 17.424 -6.267 -21.980 1.00 97.31 66 ALA A O 1
ATOM 492 N N . ARG A 1 67 ? 15.954 -6.092 -23.664 1.00 97.75 67 ARG A N 1
ATOM 493 C CA . ARG A 1 67 ? 16.434 -4.787 -24.121 1.00 97.75 67 ARG A CA 1
ATOM 494 C C . ARG A 1 67 ? 16.271 -3.710 -23.048 1.00 97.75 67 ARG A C 1
ATOM 496 O O . ARG A 1 67 ? 17.140 -2.841 -22.932 1.00 97.75 67 ARG A O 1
ATOM 503 N N . ALA A 1 68 ? 15.180 -3.733 -22.282 1.00 96.62 68 ALA A N 1
ATOM 504 C CA . ALA A 1 68 ? 14.971 -2.816 -21.163 1.00 96.62 68 ALA A CA 1
ATOM 505 C C . ALA A 1 68 ? 16.022 -3.028 -20.061 1.00 96.62 68 ALA A C 1
ATOM 507 O O . ALA A 1 68 ? 16.654 -2.059 -19.639 1.00 96.62 68 ALA A O 1
ATOM 508 N N . ALA A 1 69 ? 16.288 -4.280 -19.675 1.00 97.44 69 ALA A N 1
ATOM 509 C CA . ALA A 1 69 ? 17.340 -4.624 -18.720 1.00 97.44 69 ALA A CA 1
ATOM 510 C C . ALA A 1 69 ? 18.725 -4.145 -19.192 1.00 97.44 69 ALA A C 1
ATOM 512 O O . ALA A 1 69 ? 19.429 -3.461 -18.447 1.00 97.44 69 ALA A O 1
ATOM 513 N N . ASP A 1 70 ? 19.091 -4.405 -20.450 1.00 97.88 70 ASP A N 1
ATOM 514 C CA . ASP A 1 70 ? 20.360 -3.925 -21.008 1.00 97.88 70 ASP A CA 1
ATOM 515 C C . ASP A 1 70 ? 20.433 -2.395 -21.027 1.00 97.88 70 ASP A C 1
ATOM 517 O O . ASP A 1 70 ? 21.496 -1.808 -20.829 1.00 97.88 70 ASP A O 1
ATOM 521 N N . THR A 1 71 ? 19.304 -1.726 -21.266 1.00 97.62 71 THR A N 1
ATOM 522 C CA . THR A 1 71 ? 19.227 -0.261 -21.241 1.00 97.62 71 THR A CA 1
ATOM 523 C C . THR A 1 71 ? 19.468 0.278 -19.837 1.00 97.62 71 THR A C 1
ATOM 525 O O . THR A 1 71 ? 20.270 1.200 -19.699 1.00 97.62 71 THR A O 1
ATOM 528 N N . MET A 1 72 ? 18.880 -0.333 -18.803 1.00 96.00 72 MET A N 1
ATOM 529 C CA . MET A 1 72 ? 19.145 0.037 -17.409 1.00 96.00 72 MET A CA 1
ATOM 530 C C . MET A 1 72 ? 20.631 -0.107 -17.070 1.00 96.00 72 MET A C 1
ATOM 532 O O . MET A 1 72 ? 21.219 0.804 -16.491 1.00 96.00 72 MET A O 1
ATOM 536 N N . VAL A 1 73 ? 21.264 -1.215 -17.473 1.00 97.56 73 VAL A N 1
ATOM 537 C CA . VAL A 1 73 ? 22.705 -1.432 -17.260 1.00 97.56 73 VAL A CA 1
ATOM 538 C C . VAL A 1 73 ? 23.538 -0.390 -18.006 1.00 97.56 73 VAL A C 1
ATOM 540 O O . VAL A 1 73 ? 24.444 0.197 -17.423 1.00 97.56 73 VAL A O 1
ATOM 543 N N . ARG A 1 74 ? 23.232 -0.104 -19.276 1.00 98.19 74 ARG A N 1
ATOM 544 C CA . ARG A 1 74 ? 23.978 0.899 -20.054 1.00 98.19 74 ARG A CA 1
ATOM 545 C C . ARG A 1 74 ? 23.835 2.313 -19.489 1.00 98.19 74 ARG A C 1
ATOM 547 O O . ARG A 1 74 ? 24.811 3.052 -19.495 1.00 98.19 74 ARG A O 1
ATOM 554 N N . GLN A 1 75 ? 22.643 2.695 -19.030 1.00 97.81 75 GLN A N 1
ATOM 555 C CA . GLN A 1 75 ? 22.369 4.050 -18.537 1.00 97.81 75 GLN A CA 1
ATOM 556 C C . GLN A 1 75 ? 22.837 4.272 -17.095 1.00 97.81 75 GLN A C 1
ATOM 558 O O . GLN A 1 75 ? 23.243 5.380 -16.757 1.00 97.81 75 GLN A O 1
ATOM 563 N N . HIS A 1 76 ? 22.802 3.234 -16.254 1.00 97.31 76 HIS A N 1
ATOM 564 C CA . HIS A 1 76 ? 23.063 3.355 -14.815 1.00 97.31 76 HIS A CA 1
ATOM 565 C C . HIS A 1 76 ? 24.262 2.527 -14.323 1.00 97.31 76 HIS A C 1
ATOM 567 O O . HIS A 1 76 ? 24.540 2.490 -13.123 1.00 97.31 76 HIS A O 1
ATOM 573 N N . GLY A 1 77 ? 24.985 1.848 -15.217 1.00 98.00 77 GLY A N 1
ATOM 574 C CA . GLY A 1 77 ? 26.173 1.060 -14.893 1.00 98.00 77 GLY A CA 1
ATOM 575 C C . GLY A 1 77 ? 25.897 -0.004 -13.827 1.00 98.00 77 GLY A C 1
ATOM 576 O O . GLY A 1 77 ? 24.957 -0.793 -13.938 1.00 98.00 77 GLY A O 1
ATOM 577 N N . ALA A 1 78 ? 26.707 -0.003 -12.764 1.00 97.88 78 ALA A N 1
ATOM 578 C CA . ALA A 1 78 ? 26.563 -0.933 -11.643 1.00 97.88 78 ALA A CA 1
ATOM 579 C C . ALA A 1 78 ? 25.176 -0.863 -10.984 1.00 97.88 78 ALA A C 1
ATOM 581 O O . ALA A 1 78 ? 24.609 -1.904 -10.662 1.00 97.88 78 ALA A O 1
ATOM 582 N N . LEU A 1 79 ? 24.595 0.336 -10.849 1.00 97.25 79 LEU A N 1
ATOM 583 C CA . LEU A 1 79 ? 23.255 0.502 -10.280 1.00 97.25 79 LEU A CA 1
ATOM 584 C C . LEU A 1 79 ? 22.196 -0.194 -11.145 1.00 97.25 79 LEU A C 1
ATOM 586 O O . LEU A 1 79 ? 21.321 -0.875 -10.618 1.00 97.25 79 LEU A O 1
ATOM 590 N N . GLY A 1 80 ? 22.319 -0.087 -12.470 1.00 97.69 80 GLY A N 1
ATOM 591 C CA . GLY A 1 80 ? 21.450 -0.791 -13.412 1.00 97.69 80 GLY A CA 1
ATOM 592 C C . GLY A 1 80 ? 21.581 -2.308 -13.294 1.00 97.69 80 GLY A C 1
ATOM 593 O O . GLY A 1 80 ? 20.575 -3.011 -13.221 1.00 97.69 80 GLY A O 1
ATOM 594 N N . SER A 1 81 ? 22.812 -2.816 -13.184 1.00 96.75 81 SER A N 1
ATOM 595 C CA . SER A 1 81 ? 23.058 -4.243 -12.939 1.00 96.75 81 SER A CA 1
ATOM 596 C C . SER A 1 81 ? 22.465 -4.713 -11.615 1.00 96.75 81 SER A C 1
ATOM 598 O O . SER A 1 81 ? 21.874 -5.784 -11.571 1.00 96.75 81 SER A O 1
ATOM 600 N N . PHE A 1 82 ? 22.564 -3.923 -10.543 1.00 97.44 82 PHE A N 1
ATOM 601 C CA . PHE A 1 82 ? 21.966 -4.282 -9.257 1.00 97.44 82 PHE A CA 1
ATOM 602 C C . PHE A 1 82 ? 20.441 -4.258 -9.296 1.00 97.44 82 PHE A C 1
ATOM 604 O O . PHE A 1 82 ? 19.806 -5.139 -8.717 1.00 97.44 82 PHE A O 1
ATOM 611 N N . ALA A 1 83 ? 19.846 -3.306 -10.011 1.00 96.94 83 ALA A N 1
ATOM 612 C CA . ALA A 1 83 ? 18.406 -3.270 -10.205 1.00 96.94 83 ALA A CA 1
ATOM 613 C C . ALA A 1 83 ? 17.907 -4.533 -10.929 1.00 96.94 83 ALA A C 1
ATOM 615 O O . ALA A 1 83 ? 16.977 -5.184 -10.461 1.00 96.94 83 ALA A O 1
ATOM 616 N N . VAL A 1 84 ? 18.565 -4.940 -12.017 1.00 97.75 84 VAL A N 1
ATOM 617 C CA . VAL A 1 84 ? 18.183 -6.150 -12.764 1.00 97.75 84 VAL A CA 1
ATOM 618 C C . VAL A 1 84 ? 18.480 -7.423 -11.965 1.00 97.75 84 VAL A C 1
ATOM 620 O O . VAL A 1 84 ? 17.594 -8.252 -11.769 1.00 97.75 84 VAL A O 1
ATOM 623 N N . ASP A 1 85 ? 19.704 -7.580 -11.469 1.00 96.56 85 ASP A N 1
ATOM 624 C CA . ASP A 1 85 ? 20.167 -8.854 -10.912 1.00 96.56 85 ASP A CA 1
ATOM 625 C C . ASP A 1 85 ? 19.677 -9.060 -9.471 1.00 96.56 85 ASP A C 1
ATOM 627 O O . ASP A 1 85 ? 19.290 -10.164 -9.095 1.00 96.56 85 ASP A O 1
ATOM 631 N N . HIS A 1 86 ? 19.684 -8.015 -8.642 1.00 95.25 86 HIS A N 1
ATOM 632 C CA . HIS A 1 86 ? 19.371 -8.140 -7.217 1.00 95.25 86 HIS A CA 1
ATOM 633 C C . HIS A 1 86 ? 17.955 -7.684 -6.887 1.00 95.25 86 HIS A C 1
ATOM 635 O O . HIS A 1 86 ? 17.218 -8.428 -6.243 1.00 95.25 86 HIS A O 1
ATOM 641 N N . VAL A 1 87 ? 17.542 -6.496 -7.330 1.00 96.88 87 VAL A N 1
ATOM 642 C CA . VAL A 1 87 ? 16.200 -5.995 -6.996 1.00 96.88 87 VAL A CA 1
ATOM 643 C C . VAL A 1 87 ? 15.141 -6.846 -7.691 1.00 96.88 87 VAL A C 1
ATOM 645 O O . VAL A 1 87 ? 14.267 -7.409 -7.039 1.00 96.88 87 VAL A O 1
ATOM 648 N N . LEU A 1 88 ? 15.245 -7.005 -9.006 1.00 97.25 88 LEU A N 1
ATOM 649 C CA . LEU A 1 88 ? 14.279 -7.777 -9.778 1.00 97.25 88 LEU A CA 1
ATOM 650 C C . LEU A 1 88 ? 14.561 -9.286 -9.650 1.00 97.25 88 LEU A C 1
ATOM 652 O O . LEU A 1 88 ? 13.682 -10.065 -9.284 1.00 97.25 88 LEU A O 1
ATOM 656 N N . GLY A 1 89 ? 15.810 -9.695 -9.885 1.00 96.50 89 GLY A N 1
ATOM 657 C CA . GLY A 1 89 ? 16.208 -11.104 -9.949 1.00 96.50 89 GLY A CA 1
ATOM 658 C C . GLY A 1 89 ? 16.254 -11.869 -8.627 1.00 96.50 89 GLY A C 1
ATOM 659 O O . GLY A 1 89 ? 16.034 -13.083 -8.627 1.00 96.50 89 GLY A O 1
ATOM 660 N N . ASN A 1 90 ? 16.504 -11.195 -7.502 1.00 94.31 90 ASN A N 1
ATOM 661 C CA . ASN A 1 90 ? 16.416 -11.822 -6.182 1.00 94.31 90 ASN A CA 1
ATOM 662 C C . ASN A 1 90 ? 15.140 -11.397 -5.473 1.00 94.31 90 ASN A C 1
ATOM 664 O O . ASN A 1 90 ? 14.278 -12.231 -5.236 1.00 94.31 90 ASN A O 1
ATOM 668 N N . LEU A 1 91 ? 15.007 -10.110 -5.154 1.00 96.25 91 LEU A N 1
ATOM 669 C CA . LEU A 1 91 ? 13.989 -9.635 -4.220 1.00 96.25 91 LEU A CA 1
ATOM 670 C C . LEU A 1 91 ? 12.563 -9.767 -4.767 1.00 96.25 91 LEU A C 1
ATOM 672 O O . LEU A 1 91 ? 11.721 -10.363 -4.105 1.00 96.25 91 LEU A O 1
ATOM 676 N N . TRP A 1 92 ? 12.282 -9.292 -5.981 1.00 97.56 92 TRP A N 1
ATOM 677 C CA . TRP A 1 92 ? 10.946 -9.435 -6.584 1.00 97.56 92 TRP A CA 1
ATOM 678 C C . TRP A 1 92 ? 10.590 -10.876 -6.970 1.00 97.56 92 TRP A C 1
ATOM 680 O O . TRP A 1 92 ? 9.418 -11.177 -7.190 1.00 97.56 92 TRP A O 1
ATOM 690 N N . SER A 1 93 ? 11.590 -11.750 -7.074 1.00 95.12 93 SER A N 1
ATOM 691 C CA . SER A 1 93 ? 11.417 -13.154 -7.462 1.00 95.12 93 SER A CA 1
ATOM 692 C C . SER A 1 93 ? 11.154 -14.085 -6.272 1.00 95.12 93 SER A C 1
ATOM 694 O O . SER A 1 93 ? 10.906 -15.271 -6.476 1.00 95.12 93 SER A O 1
ATOM 696 N N . ARG A 1 94 ? 11.211 -13.564 -5.039 1.00 96.25 94 ARG A N 1
ATOM 697 C CA . ARG A 1 94 ? 10.950 -14.307 -3.799 1.00 96.25 94 ARG A CA 1
ATOM 698 C C . ARG A 1 94 ? 9.489 -14.795 -3.738 1.00 96.25 94 ARG A C 1
ATOM 700 O O . ARG A 1 94 ? 8.588 -13.952 -3.835 1.00 96.25 94 ARG A O 1
ATOM 707 N N . PRO A 1 95 ? 9.233 -16.110 -3.584 1.00 96.31 95 PRO A N 1
ATOM 708 C CA . PRO A 1 95 ? 7.885 -16.685 -3.645 1.00 96.31 95 PRO A CA 1
ATOM 709 C C . PRO A 1 95 ? 7.001 -16.374 -2.428 1.00 96.31 95 PRO A C 1
ATOM 711 O O . PRO A 1 95 ? 5.789 -16.550 -2.506 1.00 96.31 95 PRO A O 1
ATOM 714 N N . GLU A 1 96 ? 7.579 -15.908 -1.322 1.00 97.88 96 GLU A N 1
ATOM 715 C CA . GLU A 1 96 ? 6.899 -15.704 -0.037 1.00 97.88 96 GLU A CA 1
ATOM 716 C C . GLU A 1 96 ? 5.849 -14.580 -0.057 1.00 97.88 96 GLU A C 1
ATOM 718 O O . GLU A 1 96 ? 4.974 -14.537 0.804 1.00 97.88 96 GLU A O 1
ATOM 723 N N . LEU A 1 97 ? 5.911 -13.685 -1.048 1.00 98.19 97 LEU A N 1
ATOM 724 C CA . LEU A 1 97 ? 4.895 -12.666 -1.302 1.00 98.19 97 LEU A CA 1
ATOM 725 C C . LEU A 1 97 ? 4.603 -12.599 -2.801 1.00 98.19 97 LEU A C 1
ATOM 727 O O . LEU A 1 97 ? 5.516 -12.465 -3.624 1.00 98.19 97 LEU A O 1
ATOM 731 N N . SER A 1 98 ? 3.319 -12.677 -3.152 1.00 98.25 98 SER A N 1
ATOM 732 C CA . SER A 1 98 ? 2.875 -12.694 -4.545 1.00 98.25 98 SER A CA 1
ATOM 733 C C . SER A 1 98 ? 3.290 -11.421 -5.295 1.00 98.25 98 SER A C 1
ATOM 735 O O . SER A 1 98 ? 3.415 -10.341 -4.716 1.00 98.25 98 SER A O 1
ATOM 737 N N . ARG A 1 99 ? 3.451 -11.510 -6.622 1.00 97.44 99 ARG A N 1
ATOM 738 C CA . ARG A 1 99 ? 3.749 -10.332 -7.461 1.00 97.44 99 ARG A CA 1
ATOM 739 C C . ARG A 1 99 ? 2.672 -9.248 -7.358 1.00 97.44 99 ARG A C 1
ATOM 741 O O . ARG A 1 99 ? 3.007 -8.065 -7.397 1.00 97.44 99 ARG A O 1
ATOM 748 N N . ARG A 1 100 ? 1.406 -9.654 -7.205 1.00 98.44 100 ARG A N 1
ATOM 749 C CA . ARG A 1 100 ? 0.265 -8.757 -6.988 1.00 98.44 100 ARG A CA 1
ATOM 750 C C . ARG A 1 100 ? 0.460 -7.958 -5.703 1.00 98.44 100 ARG A C 1
ATOM 752 O O . ARG A 1 100 ? 0.435 -6.731 -5.741 1.00 98.44 100 ARG A O 1
ATOM 759 N N . ASP A 1 101 ? 0.727 -8.639 -4.591 1.00 98.88 101 ASP A N 1
ATOM 760 C CA . ASP A 1 101 ? 0.884 -7.990 -3.287 1.00 98.88 101 ASP A CA 1
ATOM 761 C C . ASP A 1 101 ? 2.160 -7.150 -3.205 1.00 98.88 101 ASP A C 1
ATOM 763 O O . ASP A 1 101 ? 2.118 -6.037 -2.685 1.00 98.88 101 ASP A O 1
ATOM 767 N N . ARG A 1 102 ? 3.272 -7.611 -3.800 1.00 98.69 102 ARG A N 1
ATOM 768 C CA . ARG A 1 102 ? 4.495 -6.803 -3.953 1.00 98.69 102 ARG A CA 1
ATOM 769 C C . ARG A 1 102 ? 4.208 -5.498 -4.684 1.00 98.69 102 ARG A C 1
ATOM 771 O O . ARG A 1 102 ? 4.621 -4.434 -4.232 1.00 98.69 102 ARG A O 1
ATOM 778 N N . SER A 1 103 ? 3.481 -5.566 -5.797 1.00 98.81 103 SER A N 1
ATOM 779 C CA . SER A 1 103 ? 3.064 -4.373 -6.529 1.00 98.81 103 SER 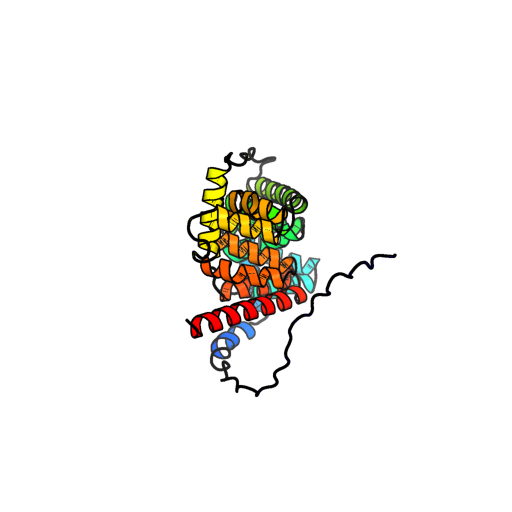A CA 1
ATOM 780 C C . SER A 1 103 ? 2.191 -3.450 -5.683 1.00 98.81 103 SER A C 1
ATOM 782 O O . SER A 1 103 ? 2.418 -2.242 -5.703 1.00 98.81 103 SER A O 1
ATOM 784 N N . LEU A 1 104 ? 1.250 -3.997 -4.910 1.00 98.88 104 LEU A N 1
ATOM 785 C CA . LEU A 1 104 ? 0.383 -3.213 -4.034 1.00 98.88 104 LEU A CA 1
ATOM 786 C C . LEU A 1 104 ? 1.186 -2.437 -2.972 1.00 98.88 104 LEU A C 1
ATOM 788 O O . LEU A 1 104 ? 1.031 -1.220 -2.850 1.00 98.88 104 LEU A O 1
ATOM 792 N N . ILE A 1 105 ? 2.102 -3.103 -2.256 1.00 98.81 105 ILE A N 1
ATOM 793 C CA . ILE A 1 105 ? 2.922 -2.448 -1.220 1.00 98.81 105 ILE A CA 1
ATOM 794 C C . ILE A 1 105 ? 3.934 -1.459 -1.808 1.00 98.81 105 ILE A C 1
ATOM 796 O O . ILE A 1 105 ? 4.228 -0.441 -1.187 1.00 98.81 105 ILE A O 1
ATOM 800 N N . VAL A 1 106 ? 4.443 -1.708 -3.019 1.00 98.88 106 VAL A N 1
ATOM 801 C CA . VAL A 1 106 ? 5.369 -0.788 -3.695 1.00 98.88 106 VAL A CA 1
ATOM 802 C C . VAL A 1 106 ? 4.659 0.482 -4.149 1.00 98.88 106 VAL A C 1
ATOM 804 O O . VAL A 1 106 ? 5.202 1.572 -3.975 1.00 98.88 106 VAL A O 1
ATOM 807 N N . VAL A 1 107 ? 3.433 0.377 -4.671 1.00 98.88 107 VAL A N 1
ATOM 808 C CA . VAL A 1 107 ? 2.604 1.557 -4.961 1.00 98.88 107 VAL A CA 1
ATOM 809 C C . VAL A 1 107 ? 2.388 2.374 -3.685 1.00 98.88 107 VAL A C 1
ATOM 811 O O . VAL A 1 107 ? 2.549 3.593 -3.720 1.00 98.88 107 VAL A O 1
ATOM 814 N N . ALA A 1 108 ? 2.120 1.718 -2.551 1.00 98.88 108 ALA A N 1
ATOM 815 C CA . ALA A 1 108 ? 1.981 2.392 -1.262 1.00 98.88 108 ALA A CA 1
ATOM 816 C C . ALA A 1 108 ? 3.271 3.114 -0.836 1.00 98.88 108 ALA A C 1
ATOM 818 O O . ALA A 1 108 ? 3.232 4.306 -0.538 1.00 98.88 108 ALA A O 1
ATOM 819 N N . PHE A 1 109 ? 4.425 2.438 -0.888 1.00 98.81 109 PHE A N 1
ATOM 820 C CA . PHE A 1 109 ? 5.730 3.033 -0.583 1.00 98.81 109 PHE A CA 1
ATOM 821 C C . PHE A 1 109 ? 6.009 4.297 -1.405 1.00 98.81 109 PHE A C 1
ATOM 823 O O . PHE A 1 109 ? 6.304 5.357 -0.847 1.00 98.81 109 PHE A O 1
ATOM 830 N N . LEU A 1 110 ? 5.877 4.196 -2.729 1.00 98.75 110 LEU A N 1
ATOM 831 C CA . LEU A 1 110 ? 6.207 5.276 -3.657 1.00 98.75 110 LEU A CA 1
ATOM 832 C C . LEU A 1 110 ? 5.228 6.450 -3.539 1.00 98.75 110 LEU A C 1
ATOM 834 O O . LEU A 1 110 ? 5.649 7.609 -3.585 1.00 98.75 110 LEU A O 1
ATOM 838 N N . ALA A 1 111 ? 3.940 6.167 -3.317 1.00 98.75 111 ALA A N 1
ATOM 839 C CA . ALA A 1 111 ? 2.930 7.184 -3.040 1.00 98.75 111 ALA A CA 1
ATOM 840 C C . ALA A 1 111 ? 3.218 7.933 -1.731 1.00 98.75 111 ALA A C 1
ATOM 842 O O . ALA A 1 111 ? 3.143 9.161 -1.701 1.00 98.75 111 ALA A O 1
ATOM 843 N N . THR A 1 112 ? 3.623 7.223 -0.675 1.00 98.62 112 THR A N 1
ATOM 844 C CA . THR A 1 112 ? 4.018 7.828 0.604 1.00 98.62 112 THR A CA 1
ATOM 845 C C . THR A 1 112 ? 5.286 8.678 0.497 1.00 98.62 112 THR A C 1
ATOM 847 O O . THR A 1 112 ? 5.404 9.678 1.201 1.00 98.62 112 THR A O 1
ATOM 850 N N . GLN A 1 113 ? 6.232 8.320 -0.373 1.00 97.44 113 GLN A N 1
ATOM 851 C CA . GLN A 1 113 ? 7.469 9.086 -0.580 1.00 97.44 113 GLN A CA 1
ATOM 852 C C . GLN A 1 113 ? 7.320 10.251 -1.571 1.00 97.44 113 GLN A C 1
ATOM 854 O O . GLN A 1 113 ? 8.174 11.135 -1.594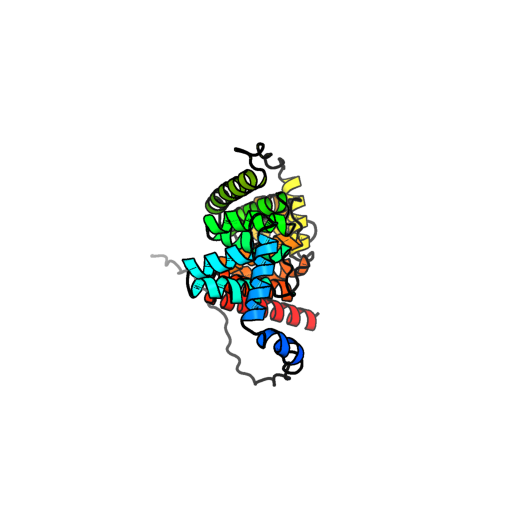 1.00 97.44 113 GLN A O 1
ATOM 859 N N . GLY A 1 114 ? 6.275 10.255 -2.404 1.00 95.19 114 GLY A N 1
ATOM 860 C CA . GLY A 1 114 ? 6.131 11.208 -3.509 1.00 95.19 114 GLY A CA 1
ATOM 861 C C . GLY A 1 114 ? 7.080 10.938 -4.685 1.00 95.19 114 GLY A C 1
ATOM 862 O O . GLY A 1 114 ? 7.395 11.862 -5.438 1.00 95.19 114 GLY A O 1
ATOM 863 N N . ALA A 1 115 ? 7.540 9.691 -4.843 1.00 95.94 115 ALA A N 1
ATOM 864 C CA . ALA A 1 115 ? 8.457 9.254 -5.899 1.00 95.94 115 ALA A CA 1
ATOM 865 C C . ALA A 1 115 ? 7.724 9.170 -7.249 1.00 95.94 115 ALA A C 1
ATOM 867 O O . ALA A 1 115 ? 7.120 8.155 -7.591 1.00 95.94 115 ALA A O 1
ATOM 868 N N . ARG A 1 116 ? 7.695 10.297 -7.968 1.00 94.81 116 ARG A N 1
ATOM 869 C CA . ARG A 1 116 ? 6.793 10.545 -9.103 1.00 94.81 116 ARG A CA 1
ATOM 870 C C . ARG A 1 116 ? 6.942 9.560 -10.259 1.00 94.81 116 ARG A C 1
ATOM 872 O O . ARG A 1 116 ? 5.952 8.945 -10.658 1.00 94.81 116 ARG A O 1
ATOM 879 N N . ASP A 1 117 ? 8.152 9.439 -10.791 1.00 93.75 117 ASP A N 1
ATOM 880 C CA . ASP A 1 117 ? 8.406 8.693 -12.025 1.00 93.75 117 ASP A CA 1
ATOM 881 C C . ASP A 1 117 ? 8.270 7.184 -11.775 1.00 93.75 117 ASP A C 1
ATOM 883 O O . ASP A 1 117 ? 7.658 6.442 -12.553 1.00 93.75 117 ASP A O 1
ATOM 887 N N . GLU A 1 118 ? 8.755 6.734 -10.619 1.00 96.50 118 GLU A N 1
ATOM 888 C CA . GLU A 1 118 ? 8.626 5.362 -10.161 1.00 96.50 118 GLU A CA 1
ATOM 889 C C . GLU A 1 118 ? 7.164 5.008 -9.884 1.00 96.50 118 GLU A C 1
ATOM 891 O O . GLU A 1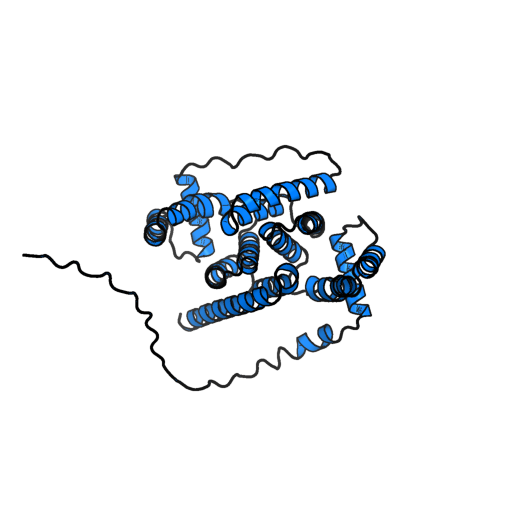 118 ? 6.711 3.957 -10.334 1.00 96.50 118 GLU A O 1
ATOM 896 N N . LEU A 1 119 ? 6.393 5.871 -9.208 1.00 98.50 119 LEU A N 1
ATOM 897 C CA . LEU A 1 119 ? 4.980 5.601 -8.923 1.00 98.50 119 LEU A CA 1
ATOM 898 C C . LEU A 1 119 ? 4.178 5.406 -10.215 1.00 98.50 119 LEU A C 1
ATOM 900 O O . LEU A 1 119 ? 3.393 4.463 -10.298 1.00 98.50 119 LEU A O 1
ATOM 904 N N . LEU A 1 120 ? 4.405 6.231 -11.243 1.00 97.56 120 LEU A N 1
ATOM 905 C CA . LEU A 1 120 ? 3.724 6.091 -12.534 1.00 97.56 120 LEU A CA 1
ATOM 906 C C . LEU A 1 120 ? 3.979 4.714 -13.158 1.00 97.56 120 LEU A C 1
ATOM 908 O O . LEU A 1 120 ? 3.043 4.015 -13.558 1.00 97.56 120 LEU A O 1
ATOM 912 N N . SER A 1 121 ? 5.247 4.306 -13.242 1.00 95.88 121 SER A N 1
ATOM 913 C CA . SER A 1 121 ? 5.610 3.014 -13.834 1.00 95.88 121 SER A CA 1
ATOM 914 C C . SER A 1 121 ? 5.124 1.827 -12.990 1.00 95.88 121 SER A C 1
ATOM 916 O O . SER A 1 121 ? 4.627 0.844 -13.547 1.00 95.88 121 SER A O 1
ATOM 918 N N . HIS A 1 122 ? 5.172 1.933 -11.659 1.00 98.25 122 HIS A N 1
ATOM 919 C CA . HIS A 1 122 ? 4.732 0.878 -10.749 1.00 98.25 122 HIS A CA 1
ATOM 920 C C . HIS A 1 122 ? 3.213 0.727 -10.670 1.00 98.25 122 HIS A C 1
ATOM 922 O O . HIS A 1 122 ? 2.757 -0.407 -10.554 1.00 98.25 122 HIS A O 1
ATOM 928 N N . VAL A 1 123 ? 2.421 1.794 -10.821 1.00 98.69 123 VAL A N 1
ATOM 929 C CA . VAL A 1 123 ? 0.958 1.673 -10.969 1.00 98.69 123 VAL A CA 1
ATOM 930 C C . VAL A 1 123 ? 0.629 0.871 -12.226 1.00 98.69 123 VAL A C 1
ATOM 932 O O . VAL A 1 123 ? -0.123 -0.098 -12.166 1.00 98.69 123 VAL A O 1
ATOM 935 N N . ARG A 1 124 ? 1.266 1.186 -13.359 1.00 97.56 124 ARG A N 1
ATOM 936 C CA . ARG A 1 124 ? 1.063 0.441 -14.613 1.00 97.56 124 ARG A CA 1
ATOM 937 C C . ARG A 1 124 ? 1.526 -1.010 -14.524 1.00 97.56 124 ARG A C 1
ATOM 939 O O . ARG A 1 124 ? 0.949 -1.868 -15.186 1.00 97.56 124 ARG A O 1
ATOM 946 N N . GLY A 1 125 ? 2.575 -1.293 -13.754 1.00 97.69 125 GLY A N 1
ATOM 947 C CA . GLY A 1 125 ? 3.014 -2.659 -13.461 1.00 97.69 125 GLY A CA 1
ATOM 948 C C . GLY A 1 125 ? 2.065 -3.398 -12.516 1.00 97.69 125 GLY A C 1
ATOM 949 O O . GLY A 1 125 ? 1.797 -4.577 -12.717 1.00 97.69 125 GLY A O 1
ATOM 950 N N . ALA A 1 126 ? 1.503 -2.707 -11.522 1.00 98.62 126 ALA A N 1
ATOM 951 C CA . ALA A 1 126 ? 0.540 -3.269 -10.580 1.00 98.62 126 ALA A CA 1
ATOM 952 C C . ALA A 1 126 ? -0.729 -3.766 -11.279 1.00 98.62 126 ALA A C 1
ATOM 954 O O . ALA A 1 126 ? -1.160 -4.885 -11.010 1.00 98.62 126 ALA A O 1
ATOM 955 N N . LEU A 1 127 ? -1.250 -2.999 -12.244 1.00 98.25 127 LEU A N 1
ATOM 956 C CA . LEU A 1 127 ? -2.384 -3.426 -13.073 1.00 98.25 127 LEU A CA 1
ATOM 957 C C . LEU A 1 127 ? -2.088 -4.737 -13.826 1.00 98.25 127 LEU A C 1
ATOM 959 O O . LEU A 1 127 ? -2.944 -5.611 -13.911 1.00 98.25 127 LEU A O 1
ATOM 963 N N . GLN A 1 128 ? -0.855 -4.915 -14.314 1.00 97.31 128 GLN A N 1
ATOM 964 C CA . GLN A 1 128 ? -0.432 -6.137 -15.016 1.00 97.31 128 GLN A CA 1
ATOM 965 C C . GLN A 1 128 ? -0.260 -7.337 -14.074 1.00 97.31 128 GLN A C 1
ATOM 967 O O . GLN A 1 128 ? -0.434 -8.481 -14.483 1.00 97.31 128 GLN A O 1
ATOM 972 N N . HIS A 1 129 ? 0.040 -7.090 -12.799 1.00 97.94 129 HIS A N 1
ATOM 973 C CA . HIS A 1 129 ? 0.028 -8.113 -11.754 1.00 97.94 129 HIS A CA 1
ATOM 974 C C . HIS A 1 129 ? -1.370 -8.355 -11.155 1.00 97.94 129 HIS A C 1
ATOM 976 O O . HIS A 1 129 ? -1.486 -9.117 -10.198 1.00 97.94 129 HIS A O 1
ATOM 982 N N . GLY A 1 130 ? -2.424 -7.741 -11.704 1.00 97.50 130 GLY A N 1
ATOM 983 C CA . GLY A 1 130 ? -3.809 -7.969 -11.291 1.00 97.50 130 GLY A CA 1
ATOM 984 C C . GLY A 1 130 ? -4.284 -7.122 -10.110 1.00 97.50 130 GLY A C 1
ATOM 985 O O . GLY A 1 130 ? -5.338 -7.419 -9.557 1.00 97.50 130 GLY A O 1
ATOM 986 N N . VAL A 1 131 ? -3.545 -6.079 -9.714 1.00 98.75 131 VAL A N 1
ATOM 987 C CA . VAL A 1 131 ? -4.077 -5.071 -8.783 1.00 98.75 131 VAL A CA 1
ATOM 988 C C . VAL A 1 131 ? -5.163 -4.276 -9.503 1.00 98.75 131 VAL A C 1
ATOM 990 O O . VAL A 1 131 ? -4.949 -3.787 -10.614 1.00 98.75 131 VAL A O 1
ATOM 993 N N . LEU A 1 132 ? -6.331 -4.139 -8.884 1.00 98.25 132 LEU A N 1
ATOM 994 C CA . LEU A 1 132 ? -7.447 -3.403 -9.465 1.00 98.25 132 LEU A CA 1
ATOM 995 C C . LEU A 1 132 ? -7.214 -1.891 -9.380 1.00 98.25 132 LEU A C 1
ATOM 997 O O . LEU A 1 132 ? -6.539 -1.385 -8.485 1.00 98.25 132 LEU A O 1
ATOM 1001 N N . ARG A 1 133 ? -7.837 -1.132 -10.287 1.00 97.12 133 ARG A N 1
ATOM 1002 C CA . ARG A 1 133 ? -7.789 0.340 -10.238 1.00 97.12 133 ARG A CA 1
ATOM 1003 C C . ARG A 1 133 ? -8.386 0.887 -8.949 1.00 97.12 133 ARG A C 1
ATOM 1005 O O . ARG A 1 133 ? -7.780 1.761 -8.339 1.00 97.12 133 ARG A O 1
ATOM 1012 N N . SER A 1 134 ? -9.510 0.315 -8.519 1.00 96.19 134 SER A N 1
ATOM 1013 C CA . SER A 1 134 ? -10.138 0.639 -7.238 1.00 96.19 134 SER A CA 1
ATOM 1014 C C . SER A 1 134 ? -9.176 0.402 -6.076 1.00 96.19 134 SER A C 1
ATOM 1016 O O . SER A 1 134 ? -9.061 1.246 -5.201 1.00 96.19 134 SER A O 1
ATOM 1018 N N . GLU A 1 135 ? -8.402 -0.684 -6.099 1.00 98.69 135 GLU A N 1
ATOM 1019 C CA . GLU A 1 135 ? -7.417 -0.968 -5.054 1.00 98.69 135 GLU A CA 1
ATOM 1020 C C . GLU A 1 135 ? -6.277 0.057 -5.055 1.00 98.69 135 GLU A C 1
ATOM 1022 O O . GLU A 1 135 ? -5.886 0.529 -3.992 1.00 98.69 135 GLU A O 1
ATOM 1027 N N . VAL A 1 136 ? -5.776 0.474 -6.224 1.00 98.69 136 VAL A N 1
ATOM 1028 C CA . VAL A 1 136 ? -4.778 1.559 -6.314 1.00 98.69 136 VAL A CA 1
ATOM 1029 C C . VAL A 1 136 ? -5.331 2.871 -5.744 1.00 98.69 136 VAL A C 1
ATOM 1031 O O . VAL A 1 136 ? -4.625 3.579 -5.027 1.00 98.69 136 VAL A O 1
ATOM 1034 N N . GLU A 1 137 ? -6.589 3.203 -6.026 1.00 97.56 137 GLU A N 1
ATOM 1035 C CA . GLU A 1 137 ? -7.244 4.389 -5.462 1.00 97.56 137 GLU A CA 1
ATOM 1036 C C . GLU A 1 137 ? -7.418 4.278 -3.939 1.00 97.56 137 GLU A C 1
ATOM 1038 O O . GLU A 1 137 ? -7.163 5.243 -3.217 1.00 97.56 137 GLU A O 1
ATOM 1043 N N . GLU A 1 138 ? -7.751 3.093 -3.426 1.00 98.44 138 GLU A N 1
ATOM 1044 C CA . GLU A 1 138 ? -7.818 2.823 -1.988 1.00 98.44 138 GLU A CA 1
ATOM 1045 C C . GLU A 1 138 ? -6.443 2.934 -1.306 1.00 98.44 138 GLU A C 1
ATOM 1047 O O . GLU A 1 138 ? -6.369 3.423 -0.177 1.00 98.44 138 GLU A O 1
ATOM 1052 N N . VAL A 1 139 ? -5.339 2.584 -1.985 1.00 98.81 139 VAL A N 1
ATOM 1053 C CA . VAL A 1 139 ? -3.980 2.868 -1.481 1.00 98.81 139 VAL A CA 1
ATOM 1054 C C . VAL A 1 139 ? -3.784 4.372 -1.291 1.00 98.81 139 VAL A C 1
ATOM 1056 O O . VAL A 1 139 ? -3.274 4.797 -0.256 1.00 98.81 139 VAL A O 1
ATOM 1059 N N . VAL A 1 140 ? -4.219 5.202 -2.245 1.00 98.56 140 VAL A N 1
ATOM 1060 C CA . VAL A 1 140 ? -4.110 6.668 -2.136 1.00 98.56 140 VAL A CA 1
ATOM 1061 C C . VAL A 1 140 ? -4.916 7.206 -0.947 1.00 98.56 140 VAL A C 1
ATOM 1063 O O . VAL A 1 140 ? -4.448 8.105 -0.246 1.00 98.56 140 VAL A O 1
ATOM 1066 N N . LEU A 1 141 ? -6.090 6.635 -0.665 1.00 98.00 141 LEU A N 1
ATOM 1067 C CA . LEU A 1 141 ? -6.880 6.993 0.518 1.00 98.00 141 LEU A CA 1
ATOM 1068 C C . LEU A 1 141 ? -6.183 6.584 1.825 1.00 98.00 141 LEU A C 1
ATOM 1070 O O . LEU A 1 141 ? -6.170 7.360 2.779 1.00 98.00 141 LEU A O 1
ATOM 1074 N N . GLN A 1 142 ? -5.530 5.420 1.862 1.00 98.50 142 GLN A N 1
ATOM 1075 C CA . GLN A 1 142 ? -4.702 5.019 3.007 1.00 98.50 142 GLN A CA 1
ATOM 1076 C C . GLN A 1 142 ? -3.511 5.967 3.209 1.00 98.50 142 GLN A C 1
ATOM 1078 O O . GLN A 1 142 ? -3.221 6.374 4.335 1.00 98.50 142 GLN A O 1
ATOM 1083 N N . VAL A 1 143 ? -2.869 6.415 2.127 1.00 98.62 143 VAL A N 1
ATOM 1084 C CA . VAL A 1 143 ? -1.820 7.446 2.188 1.00 98.62 143 VAL A CA 1
ATOM 1085 C C . VAL A 1 143 ? -2.358 8.743 2.803 1.00 98.62 143 VAL A C 1
ATOM 1087 O O . VAL A 1 143 ? -1.641 9.369 3.580 1.00 98.62 143 VAL A O 1
ATOM 1090 N N . ALA A 1 144 ? -3.614 9.130 2.549 1.00 97.81 144 ALA A N 1
ATOM 1091 C CA . ALA A 1 144 ? -4.200 10.332 3.152 1.00 97.81 144 ALA A CA 1
ATOM 1092 C C . ALA A 1 144 ? -4.293 10.224 4.681 1.00 97.81 144 ALA A C 1
ATOM 1094 O O . ALA A 1 144 ? -3.962 11.184 5.378 1.00 97.81 144 ALA A O 1
ATOM 1095 N N . GLY A 1 145 ? -4.696 9.053 5.186 1.00 95.31 145 GLY A N 1
ATOM 1096 C CA . GLY A 1 145 ? -4.829 8.786 6.620 1.00 95.31 145 GLY A CA 1
ATOM 1097 C C . GLY A 1 145 ? -3.491 8.682 7.358 1.00 95.31 145 GLY A C 1
ATOM 1098 O O . GLY A 1 145 ? -3.377 9.173 8.476 1.00 95.31 145 GLY A O 1
ATOM 1099 N N . TYR A 1 146 ? -2.469 8.092 6.730 1.00 97.44 146 TYR A N 1
ATOM 1100 C CA . TYR A 1 146 ? -1.201 7.773 7.405 1.00 97.44 146 TYR A CA 1
ATOM 1101 C C . TYR A 1 146 ? -0.032 8.706 7.060 1.00 97.44 146 TYR A C 1
ATOM 1103 O O . TYR A 1 146 ? 0.833 8.950 7.899 1.00 97.44 146 TYR A O 1
ATOM 1111 N N . ALA A 1 147 ? 0.012 9.238 5.839 1.00 97.44 147 ALA A N 1
ATOM 1112 C CA . ALA A 1 147 ? 1.063 10.143 5.359 1.00 97.44 147 ALA A CA 1
ATOM 1113 C C . ALA A 1 147 ? 0.548 11.567 5.062 1.00 97.44 147 ALA A C 1
ATOM 1115 O O . ALA A 1 147 ? 1.337 12.459 4.746 1.00 97.44 147 ALA A O 1
ATOM 1116 N N . GLY A 1 148 ? -0.762 11.793 5.200 1.00 96.69 148 GLY A N 1
ATOM 1117 C CA . GLY A 1 148 ? -1.411 13.093 5.079 1.00 96.69 148 GLY A CA 1
ATOM 1118 C C . GLY A 1 148 ? -2.006 13.381 3.698 1.00 96.69 148 GLY A C 1
ATOM 1119 O O . GLY A 1 148 ? -1.513 12.951 2.652 1.00 96.69 148 GLY A O 1
ATOM 1120 N N . PHE A 1 149 ? -3.069 14.189 3.693 1.00 97.25 149 PHE A N 1
ATOM 1121 C CA . PHE A 1 149 ? -3.806 14.587 2.488 1.00 97.25 149 PHE A CA 1
ATOM 1122 C C . PHE A 1 149 ? -2.949 15.189 1.360 1.00 97.25 149 PHE A C 1
ATOM 1124 O O . PHE A 1 149 ? -3.180 14.823 0.207 1.00 97.25 149 PHE A O 1
ATOM 1131 N N . PRO A 1 150 ? -1.960 16.074 1.609 1.00 97.81 150 PRO A N 1
ATOM 1132 C CA . PRO A 1 150 ? -1.135 16.617 0.528 1.00 97.81 150 PRO A CA 1
ATOM 1133 C C . PRO A 1 150 ? -0.390 15.534 -0.265 1.00 97.81 150 PRO A C 1
ATOM 1135 O O . PRO A 1 150 ? -0.353 15.601 -1.497 1.00 97.81 150 PRO A O 1
ATOM 1138 N N . MET A 1 151 ? 0.130 14.510 0.425 1.00 97.81 151 MET A N 1
ATOM 1139 C CA . MET A 1 151 ? 0.809 13.376 -0.209 1.00 97.81 151 MET A CA 1
ATOM 1140 C C . MET A 1 151 ? -0.166 12.532 -1.027 1.00 97.81 151 MET A C 1
ATOM 1142 O O . MET A 1 151 ? 0.113 12.218 -2.183 1.00 97.81 151 MET A O 1
ATOM 1146 N N . ALA A 1 152 ? -1.353 12.251 -0.487 1.00 98.38 152 ALA A N 1
ATOM 1147 C CA . ALA A 1 152 ? -2.399 11.548 -1.225 1.00 98.38 152 ALA A CA 1
ATOM 1148 C C . ALA A 1 152 ? -2.844 12.310 -2.483 1.00 98.38 152 ALA A C 1
ATOM 1150 O O . ALA A 1 152 ? -2.973 11.723 -3.554 1.00 98.38 152 ALA A O 1
ATOM 1151 N N . MET A 1 153 ? -3.009 13.633 -2.402 1.00 98.00 153 MET A N 1
ATOM 1152 C CA . MET A 1 153 ? -3.374 14.459 -3.558 1.00 98.00 153 MET A CA 1
ATOM 1153 C C . MET A 1 153 ? -2.281 14.475 -4.629 1.00 98.00 153 MET A C 1
ATOM 1155 O O . MET A 1 153 ? -2.581 14.515 -5.822 1.00 98.00 153 MET A O 1
ATOM 1159 N N . GLN A 1 154 ? -1.006 14.445 -4.237 1.00 97.88 154 GLN A N 1
ATOM 1160 C CA . GLN A 1 154 ? 0.097 14.282 -5.181 1.00 97.88 154 GLN A CA 1
ATOM 1161 C C . GLN A 1 154 ? 0.057 12.903 -5.849 1.00 97.88 154 GLN A C 1
ATOM 1163 O O . GLN A 1 154 ? 0.088 12.839 -7.079 1.00 97.88 154 GLN A O 1
ATOM 1168 N N . ALA A 1 155 ? -0.058 11.831 -5.061 1.00 98.50 155 ALA A N 1
ATOM 1169 C CA . ALA A 1 155 ? -0.143 10.459 -5.555 1.00 98.50 155 ALA A CA 1
ATOM 1170 C C . ALA A 1 155 ? -1.333 10.264 -6.507 1.00 98.50 155 ALA A C 1
ATOM 1172 O O . ALA A 1 155 ? -1.170 9.703 -7.586 1.00 98.50 155 ALA A O 1
ATOM 1173 N N . SER A 1 156 ? -2.502 10.814 -6.165 1.00 98.06 156 SER A N 1
ATOM 1174 C CA . SER A 1 156 ? -3.730 10.729 -6.964 1.00 98.06 156 SER A CA 1
ATOM 1175 C C . SER A 1 156 ? -3.550 11.251 -8.392 1.00 98.06 156 SER A C 1
ATOM 1177 O O . SER A 1 156 ? -4.043 10.635 -9.337 1.00 98.06 156 SER A O 1
ATOM 1179 N N . ARG A 1 157 ? -2.802 12.352 -8.570 1.00 97.12 157 ARG A N 1
ATOM 1180 C CA . ARG A 1 157 ? -2.497 12.903 -9.904 1.00 97.12 157 ARG A CA 1
ATOM 1181 C C . ARG A 1 157 ? -1.623 11.953 -10.721 1.00 97.12 157 ARG A C 1
ATOM 1183 O O . ARG A 1 157 ? -1.874 11.752 -11.896 1.00 97.12 157 ARG A O 1
ATOM 1190 N N . ILE A 1 158 ? -0.640 11.324 -10.088 1.00 98.25 158 ILE A N 1
ATOM 1191 C CA . ILE A 1 158 ? 0.286 10.407 -10.768 1.00 98.25 158 ILE A CA 1
ATOM 1192 C C . ILE A 1 158 ? -0.420 9.100 -11.139 1.00 98.25 158 ILE A C 1
ATOM 1194 O O . ILE A 1 158 ? -0.221 8.572 -12.228 1.00 98.25 158 ILE A O 1
ATOM 1198 N N . VAL A 1 159 ? -1.285 8.598 -10.254 1.00 98.12 159 VAL A N 1
ATOM 1199 C CA . VAL A 1 159 ? -2.178 7.467 -10.545 1.00 98.12 159 VAL A CA 1
ATOM 1200 C C . VAL A 1 159 ? -3.075 7.798 -11.738 1.00 98.12 159 VAL A C 1
ATOM 1202 O O . VAL A 1 159 ? -3.250 6.967 -12.625 1.00 98.12 159 VAL A O 1
ATOM 1205 N N . GLN A 1 160 ? -3.591 9.029 -11.801 1.00 97.06 160 GLN A N 1
ATOM 1206 C CA . GLN A 1 160 ? -4.395 9.494 -12.927 1.00 97.06 160 GLN A CA 1
ATOM 1207 C C . GLN A 1 160 ? -3.602 9.498 -14.241 1.00 97.06 160 GLN A C 1
ATOM 1209 O O . GLN A 1 160 ? -4.096 8.992 -15.247 1.00 97.06 160 GLN A O 1
ATOM 1214 N N . ASP A 1 161 ? -2.367 9.999 -14.223 1.00 96.81 161 ASP A N 1
ATOM 1215 C CA . ASP A 1 161 ? -1.472 9.980 -15.384 1.00 96.81 161 ASP A CA 1
ATOM 1216 C C . ASP A 1 161 ? -1.155 8.542 -15.823 1.00 96.81 161 ASP A C 1
ATOM 1218 O O . ASP A 1 161 ? -1.159 8.231 -17.015 1.00 96.81 161 ASP A O 1
ATOM 1222 N N . ALA A 1 162 ? -0.948 7.632 -14.867 1.00 97.25 162 ALA A N 1
ATOM 1223 C CA . ALA A 1 162 ? -0.728 6.216 -15.140 1.00 97.25 162 ALA A CA 1
ATOM 1224 C C . ALA A 1 162 ? -1.950 5.553 -15.799 1.00 97.25 162 ALA A C 1
ATOM 1226 O O . ALA A 1 162 ? -1.786 4.799 -16.758 1.00 97.25 162 ALA A O 1
ATOM 1227 N N . PHE A 1 163 ? -3.165 5.853 -15.330 1.00 97.75 163 PHE A N 1
ATOM 1228 C CA . PHE A 1 163 ? -4.416 5.360 -15.915 1.00 97.75 163 PHE A CA 1
ATOM 1229 C C . PHE A 1 163 ? -4.670 5.930 -17.312 1.00 97.75 163 PHE A C 1
ATOM 1231 O O . PHE A 1 163 ? -5.009 5.180 -18.224 1.00 97.75 163 PHE A O 1
ATOM 1238 N N . ASN A 1 164 ? -4.460 7.234 -17.503 1.00 96.81 164 ASN A N 1
ATOM 1239 C CA . ASN A 1 164 ? -4.521 7.884 -18.814 1.00 96.81 164 ASN A CA 1
ATOM 1240 C C . ASN A 1 164 ? -3.558 7.211 -19.807 1.00 96.81 164 ASN A C 1
ATOM 1242 O O . ASN A 1 164 ? -3.952 6.843 -20.913 1.00 96.81 164 ASN A O 1
ATOM 1246 N N . ALA A 1 165 ? -2.308 6.984 -19.389 1.00 94.06 165 ALA A N 1
ATOM 1247 C CA . ALA A 1 165 ? -1.288 6.344 -20.213 1.00 94.06 165 ALA A CA 1
ATOM 1248 C C . ALA A 1 165 ? -1.601 4.874 -20.528 1.00 94.06 165 ALA A C 1
ATOM 1250 O O . ALA A 1 165 ? -1.270 4.401 -21.617 1.00 94.06 165 ALA A O 1
ATOM 1251 N N . GLU A 1 166 ? -2.205 4.143 -19.589 1.00 93.62 166 GLU A N 1
ATOM 1252 C CA . GLU A 1 166 ? -2.582 2.745 -19.799 1.00 93.62 166 GLU A CA 1
ATOM 1253 C C . GLU A 1 166 ? -3.713 2.610 -20.822 1.00 93.62 166 GLU A C 1
ATOM 1255 O O . GLU A 1 166 ? -3.619 1.787 -21.732 1.00 93.62 166 GLU A O 1
ATOM 1260 N N . ASP A 1 167 ? -4.720 3.479 -20.732 1.00 94.69 167 ASP A N 1
ATOM 1261 C CA . ASP A 1 167 ? -5.881 3.449 -21.630 1.00 94.69 167 ASP A CA 1
ATOM 1262 C C . ASP A 1 167 ? -5.667 4.255 -22.916 1.00 94.69 167 ASP A C 1
ATOM 1264 O O . ASP A 1 167 ? -6.500 4.215 -23.819 1.00 94.69 167 ASP A O 1
ATOM 1268 N N . LYS A 1 168 ? -4.530 4.955 -23.024 1.00 95.31 168 LYS A N 1
ATOM 1269 C CA . LYS A 1 168 ? -4.168 5.830 -24.149 1.00 95.31 168 LYS A CA 1
ATOM 1270 C C . LYS A 1 168 ? -5.223 6.911 -24.406 1.00 95.31 168 LYS A C 1
ATOM 1272 O O . LYS A 1 168 ? -5.584 7.181 -25.550 1.00 95.31 168 LYS A O 1
ATOM 1277 N N . VAL A 1 169 ? -5.698 7.523 -23.327 1.00 97.19 169 VAL A N 1
ATOM 1278 C CA . VAL A 1 169 ? -6.656 8.635 -23.345 1.00 97.19 169 VAL A CA 1
ATOM 1279 C C . VAL A 1 169 ? -6.036 9.868 -22.704 1.00 97.19 169 VAL A C 1
ATOM 1281 O O . VAL A 1 169 ? -5.190 9.752 -21.819 1.00 97.19 169 VAL A O 1
ATOM 1284 N N . ASP A 1 170 ? -6.497 11.053 -23.098 1.00 96.06 170 ASP A N 1
ATOM 1285 C CA . ASP A 1 170 ? -6.026 12.305 -22.496 1.00 96.06 170 ASP A CA 1
ATOM 1286 C C . ASP A 1 170 ? -6.519 12.469 -21.048 1.00 96.06 170 ASP A C 1
ATOM 1288 O O . ASP A 1 170 ? -5.835 13.053 -20.206 1.00 96.06 170 ASP A O 1
ATOM 1292 N N . ARG A 1 171 ? -7.718 11.953 -20.743 1.00 95.06 171 ARG A N 1
ATOM 1293 C CA . ARG A 1 171 ? -8.354 12.065 -19.426 1.00 95.06 171 ARG A CA 1
ATOM 1294 C C . ARG A 1 171 ? -9.344 10.919 -19.191 1.00 95.06 171 ARG A C 1
ATOM 1296 O O . ARG A 1 171 ? -10.163 10.632 -20.060 1.00 95.06 171 ARG A O 1
ATOM 1303 N N . GLN A 1 172 ? -9.296 10.303 -18.007 1.00 93.81 172 GLN A N 1
ATOM 1304 C CA . GLN A 1 172 ? -10.331 9.363 -17.547 1.00 93.81 172 GLN A CA 1
ATOM 1305 C C . GLN A 1 172 ? -11.665 10.067 -17.246 1.00 93.81 172 GLN A C 1
ATOM 1307 O O . GLN A 1 172 ? -11.683 11.280 -17.019 1.00 93.81 172 GLN A O 1
ATOM 1312 N N . PRO A 1 173 ? -12.775 9.313 -17.164 1.00 91.56 173 PRO A N 1
ATOM 1313 C CA . PRO A 1 173 ? -14.018 9.813 -16.589 1.00 91.56 173 PRO A CA 1
ATOM 1314 C C . PRO A 1 173 ? -13.824 10.409 -15.188 1.00 91.56 173 PRO A C 1
ATOM 1316 O O . PRO A 1 173 ? -12.911 10.026 -14.451 1.00 91.56 173 PRO A O 1
ATOM 1319 N N . ASP A 1 174 ? -14.708 11.334 -14.818 1.00 88.88 174 ASP A N 1
ATOM 1320 C CA . ASP A 1 174 ? -14.701 11.924 -13.482 1.00 88.88 174 ASP A CA 1
ATOM 1321 C C . ASP A 1 174 ? -15.004 10.864 -12.413 1.00 88.88 174 ASP A C 1
ATOM 1323 O O . ASP A 1 174 ? -15.828 9.967 -12.605 1.00 88.88 174 ASP A O 1
ATOM 1327 N N . ARG A 1 175 ? -14.317 10.969 -11.271 1.00 87.81 175 ARG A N 1
ATOM 1328 C CA . ARG A 1 175 ? -14.507 10.059 -10.136 1.00 87.81 175 ARG A CA 1
ATOM 1329 C C . ARG A 1 175 ? -15.767 10.434 -9.364 1.00 87.81 175 ARG A C 1
ATOM 1331 O O . ARG A 1 175 ? -16.072 11.615 -9.205 1.00 87.81 175 ARG A O 1
ATOM 1338 N N . ALA A 1 176 ? -16.456 9.425 -8.843 1.00 89.44 176 ALA A N 1
ATOM 1339 C CA . ALA A 1 176 ? -17.564 9.641 -7.924 1.00 89.44 176 ALA A CA 1
ATOM 1340 C C . ALA A 1 176 ? -17.063 10.227 -6.594 1.00 89.44 176 ALA A C 1
ATOM 1342 O O . ALA A 1 176 ? -15.963 9.910 -6.131 1.00 89.44 176 ALA A O 1
ATOM 1343 N N . GLU A 1 177 ? -17.886 11.067 -5.970 1.00 92.19 177 GLU A N 1
ATOM 1344 C CA . GLU A 1 177 ? -17.652 11.520 -4.601 1.00 92.19 177 GLU A CA 1
ATOM 1345 C C . GLU A 1 177 ? -17.842 10.383 -3.585 1.00 92.19 177 GLU A C 1
ATOM 1347 O O . GLU A 1 177 ? -18.385 9.317 -3.891 1.00 92.19 177 GLU A O 1
ATOM 1352 N N . ALA A 1 178 ? -17.371 10.599 -2.355 1.00 91.12 178 ALA A N 1
ATOM 1353 C CA . ALA A 1 178 ? -17.610 9.654 -1.273 1.00 91.12 178 ALA A CA 1
ATOM 1354 C C . ALA A 1 178 ? -19.116 9.546 -0.989 1.00 91.12 178 ALA A C 1
ATOM 1356 O O . ALA A 1 178 ? -19.821 10.553 -0.964 1.00 91.12 178 ALA A O 1
ATOM 1357 N N . ARG A 1 179 ? -19.601 8.322 -0.739 1.00 90.19 179 ARG A N 1
ATOM 1358 C CA . ARG A 1 179 ? -20.997 8.093 -0.351 1.00 90.19 179 ARG A CA 1
ATOM 1359 C C . ARG A 1 179 ? -21.298 8.890 0.926 1.00 90.19 179 ARG A C 1
ATOM 1361 O O . ARG A 1 179 ? -20.617 8.647 1.922 1.00 90.19 179 ARG A O 1
ATOM 1368 N N . PRO A 1 180 ? -22.315 9.768 0.942 1.00 93.19 180 PRO A N 1
ATOM 1369 C CA . PRO A 1 180 ? -22.694 10.478 2.157 1.00 93.19 180 PRO A CA 1
ATOM 1370 C C . PRO A 1 180 ? -23.092 9.502 3.272 1.00 93.19 180 PRO A C 1
ATOM 1372 O O . PRO A 1 180 ? -23.837 8.549 3.027 1.00 93.19 180 PRO A O 1
ATOM 1375 N N . LYS A 1 181 ? -22.608 9.753 4.493 1.00 95.62 181 LYS A N 1
ATOM 1376 C CA . LYS A 1 181 ? -22.974 9.016 5.710 1.00 95.62 181 LYS A CA 1
ATOM 1377 C C . LYS A 1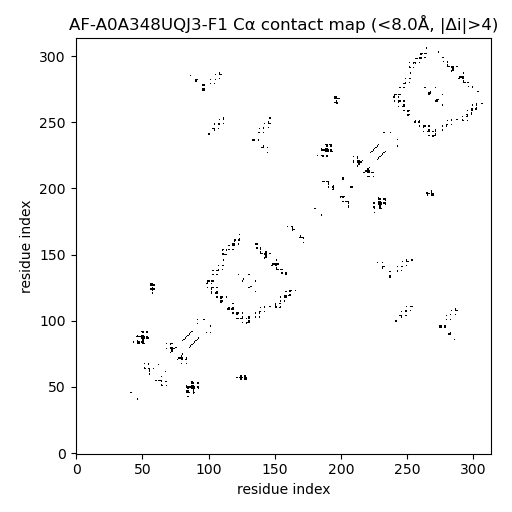 181 ? -23.344 9.995 6.815 1.00 95.62 181 LYS A C 1
ATOM 1379 O O . LYS A 1 181 ? -22.612 10.958 7.056 1.00 95.62 181 LYS A O 1
ATOM 1384 N N . ASP A 1 182 ? -24.451 9.719 7.490 1.00 95.94 182 ASP A N 1
ATOM 1385 C CA . ASP A 1 182 ? -24.739 10.316 8.789 1.00 95.94 182 ASP A CA 1
ATOM 1386 C C . ASP A 1 182 ? -23.887 9.650 9.884 1.00 95.94 182 ASP A C 1
ATOM 1388 O O . ASP A 1 182 ? -23.207 8.644 9.651 1.00 95.94 182 ASP A O 1
ATOM 1392 N N . ASP A 1 183 ? -23.887 10.239 11.079 1.00 94.19 183 ASP A N 1
ATOM 1393 C CA . ASP A 1 183 ? -23.070 9.745 12.190 1.00 94.19 183 ASP A CA 1
ATOM 1394 C C . ASP A 1 183 ? -23.440 8.313 12.612 1.00 94.19 183 ASP A C 1
ATOM 1396 O O . ASP A 1 183 ? -22.528 7.502 12.759 1.00 94.19 183 ASP A O 1
ATOM 1400 N N . PRO A 1 184 ? -24.726 7.913 12.707 1.00 94.62 184 PRO A N 1
ATOM 1401 C CA . PRO A 1 184 ? -25.075 6.527 13.016 1.00 94.62 184 PRO A CA 1
ATOM 1402 C C . PRO A 1 184 ? -24.509 5.499 12.023 1.00 94.62 184 PRO A C 1
ATOM 1404 O O . PRO A 1 184 ? -23.975 4.468 12.447 1.00 94.62 184 PRO A O 1
ATOM 1407 N N . ALA A 1 185 ? -24.580 5.763 10.711 1.00 95.44 185 ALA A N 1
ATOM 1408 C CA . ALA A 1 185 ? -23.995 4.869 9.712 1.00 95.44 185 ALA A CA 1
ATOM 1409 C C . ALA A 1 185 ? -22.464 4.827 9.826 1.00 95.44 185 ALA A C 1
ATOM 1411 O O . ALA A 1 185 ? -21.868 3.751 9.830 1.00 95.44 185 ALA A O 1
ATOM 1412 N N . ARG A 1 186 ? -21.829 5.993 9.980 1.00 95.81 186 ARG A N 1
ATOM 1413 C CA . ARG A 1 186 ? -20.379 6.136 10.172 1.00 95.81 186 ARG A CA 1
ATOM 1414 C C . ARG A 1 186 ? -19.883 5.380 11.406 1.00 95.81 186 ARG A C 1
ATOM 1416 O O . ARG A 1 186 ? -18.840 4.737 11.343 1.00 95.81 186 ARG A O 1
ATOM 1423 N N . TRP A 1 187 ? -20.617 5.432 12.512 1.00 95.25 187 TRP A N 1
ATOM 1424 C CA . TRP A 1 187 ? -20.255 4.762 13.762 1.00 95.25 187 TRP A CA 1
ATOM 1425 C C . TRP A 1 187 ? -20.447 3.252 13.687 1.00 95.25 187 TRP A C 1
ATOM 1427 O O . TRP A 1 187 ? -19.612 2.510 14.196 1.00 95.25 187 TRP A O 1
ATOM 1437 N N . THR A 1 188 ? -21.502 2.794 13.010 1.00 94.94 188 THR A N 1
ATOM 1438 C CA . THR A 1 188 ? -21.704 1.365 12.725 1.00 94.94 188 THR A CA 1
ATOM 1439 C C . THR A 1 188 ? -20.524 0.812 11.929 1.00 94.94 188 THR A C 1
ATOM 1441 O O . THR A 1 188 ? -19.920 -0.189 12.309 1.00 94.94 188 THR A O 1
ATOM 1444 N N . ASP A 1 189 ? -20.138 1.522 10.872 1.00 95.75 189 ASP A N 1
ATOM 1445 C CA . ASP A 1 189 ? -19.001 1.174 10.028 1.00 95.75 189 ASP A CA 1
ATOM 1446 C C . ASP A 1 189 ? -17.666 1.222 10.797 1.00 95.75 189 ASP A C 1
ATOM 1448 O O . ASP A 1 189 ? -16.815 0.349 10.628 1.00 95.75 189 ASP A O 1
ATOM 1452 N N . ALA A 1 190 ? -17.475 2.220 11.668 1.00 96.19 190 ALA A N 1
ATOM 1453 C CA . ALA A 1 190 ? -16.297 2.310 12.529 1.00 96.19 190 ALA A CA 1
ATOM 1454 C C . ALA A 1 190 ? -16.210 1.124 13.500 1.00 96.19 190 ALA A C 1
ATOM 1456 O O . ALA A 1 190 ? -15.121 0.595 13.723 1.00 96.19 190 ALA A O 1
ATOM 1457 N N . MET A 1 191 ? -17.341 0.677 14.047 1.00 95.00 191 MET A N 1
ATOM 1458 C CA . MET A 1 191 ? -17.377 -0.466 14.955 1.00 95.00 191 MET A CA 1
ATOM 1459 C C . MET A 1 191 ? -17.096 -1.788 14.253 1.00 95.00 191 MET A C 1
ATOM 1461 O O . MET A 1 191 ? -16.339 -2.579 14.801 1.00 95.00 191 MET A O 1
ATOM 1465 N N . ASP A 1 192 ? -17.590 -2.001 13.031 1.00 95.12 192 ASP A N 1
ATOM 1466 C CA . ASP A 1 192 ? -17.196 -3.158 12.209 1.00 95.12 192 ASP A CA 1
ATOM 1467 C C . ASP A 1 192 ? -15.672 -3.201 11.984 1.00 95.12 192 ASP A C 1
ATOM 1469 O O . ASP A 1 192 ? -15.011 -4.232 12.146 1.00 95.12 192 ASP A O 1
ATOM 1473 N N . VAL A 1 193 ? -15.074 -2.045 11.677 1.00 96.19 193 VAL A N 1
ATOM 1474 C CA . VAL A 1 193 ? -13.618 -1.925 11.526 1.00 96.19 193 VAL A CA 1
ATOM 1475 C C . VAL A 1 193 ? -12.889 -2.240 12.837 1.00 96.19 193 VAL A C 1
ATOM 1477 O O . VAL A 1 193 ? -11.896 -2.967 12.827 1.00 96.19 193 VAL A O 1
ATOM 1480 N N . LEU A 1 194 ? -13.340 -1.692 13.967 1.00 94.56 194 LEU A N 1
ATOM 1481 C CA . LEU A 1 194 ? -12.704 -1.917 15.268 1.00 94.56 194 LEU A CA 1
ATOM 1482 C C . LEU A 1 194 ? -12.864 -3.366 15.746 1.00 94.56 194 LEU A C 1
ATOM 1484 O O . LEU A 1 194 ? -11.919 -3.933 16.293 1.00 94.56 194 LEU A O 1
ATOM 1488 N N . ASP A 1 195 ? -14.022 -3.979 15.521 1.00 93.50 195 ASP A N 1
ATOM 1489 C CA . ASP A 1 195 ? -14.285 -5.380 15.848 1.00 93.50 195 ASP A CA 1
ATOM 1490 C C . ASP A 1 195 ? -13.292 -6.299 15.123 1.00 93.50 195 ASP A C 1
ATOM 1492 O O . ASP A 1 195 ? -12.579 -7.083 15.758 1.00 93.50 195 ASP A O 1
ATOM 1496 N N . THR A 1 196 ? -13.144 -6.105 13.812 1.00 94.00 196 THR A N 1
ATOM 1497 C CA . THR A 1 196 ? -12.243 -6.904 12.970 1.00 94.00 196 THR A CA 1
ATOM 1498 C C . THR A 1 196 ? -10.760 -6.647 13.265 1.00 94.00 196 THR A C 1
ATOM 1500 O O . THR A 1 196 ? -9.981 -7.598 13.386 1.00 94.00 196 THR A O 1
ATOM 1503 N N . LEU A 1 197 ? -10.352 -5.390 13.488 1.00 94.12 197 LEU A N 1
ATOM 1504 C CA . LEU A 1 197 ? -8.966 -5.044 13.838 1.00 94.12 197 LEU A CA 1
ATOM 1505 C C . LEU A 1 197 ? -8.547 -5.574 15.211 1.00 94.12 197 LEU A C 1
ATOM 1507 O O . LEU A 1 197 ? -7.391 -5.961 15.399 1.00 94.12 197 LEU A O 1
ATOM 1511 N N . PHE A 1 198 ? -9.458 -5.575 16.183 1.00 91.50 198 PHE A N 1
ATOM 1512 C CA . PHE A 1 198 ? -9.142 -5.872 17.579 1.00 91.50 198 PHE A CA 1
ATOM 1513 C C . PHE A 1 198 ? -9.766 -7.174 18.086 1.00 91.50 198 PHE A C 1
ATOM 1515 O O . PHE A 1 198 ? -9.813 -7.380 19.300 1.00 91.50 198 PHE A O 1
ATOM 1522 N N . ALA A 1 199 ? -10.188 -8.058 17.176 1.00 88.56 199 ALA A N 1
ATOM 1523 C CA . ALA A 1 199 ? -10.755 -9.373 17.476 1.00 88.56 199 ALA A CA 1
ATOM 1524 C C . ALA A 1 199 ? -11.880 -9.307 18.529 1.00 88.56 199 ALA A C 1
ATOM 1526 O O . ALA A 1 199 ? -11.847 -10.003 19.545 1.00 88.56 199 ALA A O 1
ATOM 1527 N N . GLY A 1 200 ? -12.837 -8.401 18.319 1.00 84.75 200 GLY A N 1
ATOM 1528 C CA . GLY A 1 200 ? -14.021 -8.235 19.166 1.00 84.75 200 GLY A CA 1
ATOM 1529 C C . GLY A 1 200 ? -13.803 -7.560 20.516 1.00 84.75 200 GLY A C 1
ATOM 1530 O O . GLY A 1 200 ? -14.707 -7.526 21.351 1.00 84.75 200 GLY A O 1
ATOM 1531 N N . ARG A 1 201 ? -12.625 -6.975 20.761 1.00 82.00 201 ARG A N 1
ATOM 1532 C CA . ARG A 1 201 ? -12.285 -6.359 22.056 1.00 82.00 201 ARG A CA 1
ATOM 1533 C C . ARG A 1 201 ? -13.220 -5.225 22.496 1.00 82.00 201 ARG A C 1
ATOM 1535 O O . ARG A 1 201 ? -13.325 -4.978 23.696 1.00 82.00 201 ARG A O 1
ATOM 1542 N N . PHE A 1 202 ? -13.837 -4.515 21.556 1.00 77.62 202 PHE A N 1
ATOM 1543 C CA . PHE A 1 202 ? -14.647 -3.328 21.843 1.00 77.62 202 PHE A CA 1
ATOM 1544 C C . PHE A 1 202 ? -16.150 -3.619 21.991 1.00 77.62 202 PHE A C 1
ATOM 1546 O O . PHE A 1 202 ? -16.889 -2.735 22.413 1.00 77.62 202 PHE A O 1
ATOM 1553 N N . GLY A 1 203 ? -16.599 -4.854 21.733 1.00 78.75 203 GLY A N 1
ATOM 1554 C CA . GLY A 1 203 ? -18.022 -5.202 21.749 1.00 78.75 203 GLY A CA 1
ATOM 1555 C C . GLY A 1 203 ? -18.826 -4.468 20.666 1.00 78.75 203 GLY A C 1
ATOM 1556 O O . GLY A 1 203 ? -18.262 -3.982 19.693 1.00 78.75 203 GLY A O 1
ATOM 1557 N N . ASN A 1 204 ? -20.150 -4.382 20.848 1.00 80.19 204 ASN A N 1
ATOM 1558 C CA . ASN A 1 204 ? -21.078 -3.858 19.830 1.00 80.19 204 ASN A CA 1
ATOM 1559 C C . ASN A 1 204 ? -21.547 -2.411 20.082 1.00 80.19 204 ASN A C 1
ATOM 1561 O O . ASN A 1 204 ? -22.327 -1.887 19.292 1.00 80.19 204 ASN A O 1
ATOM 1565 N N . ASP A 1 205 ? -21.134 -1.785 21.188 1.00 85.06 205 ASP A N 1
ATOM 1566 C CA . ASP A 1 205 ? -21.538 -0.418 21.537 1.00 85.06 205 ASP A CA 1
ATOM 1567 C C . ASP A 1 205 ? -20.456 0.588 21.094 1.00 85.06 205 ASP A C 1
ATOM 1569 O O . ASP A 1 205 ? -19.321 0.495 21.576 1.00 85.06 205 ASP A O 1
ATOM 1573 N N . PRO A 1 206 ? -20.762 1.533 20.183 1.00 85.19 206 PRO A N 1
ATOM 1574 C CA . PRO A 1 206 ? -19.796 2.521 19.712 1.00 85.19 206 PRO A CA 1
ATOM 1575 C C . PRO A 1 206 ? -19.360 3.532 20.774 1.00 85.19 206 PRO A C 1
ATOM 1577 O O . PRO A 1 206 ? -18.215 3.992 20.734 1.00 85.19 206 PRO A O 1
ATOM 1580 N N . GLU A 1 207 ? -20.230 3.886 21.723 1.00 90.50 207 GLU A N 1
ATOM 1581 C CA . GLU A 1 207 ? -19.992 5.038 22.599 1.00 90.50 207 GLU A CA 1
ATOM 1582 C C . GLU A 1 207 ? -18.774 4.845 23.524 1.00 90.50 207 GLU A C 1
ATOM 1584 O O . GLU A 1 207 ? -17.926 5.742 23.588 1.00 90.50 207 GLU A O 1
ATOM 1589 N N . PRO A 1 208 ? -18.581 3.680 24.179 1.00 90.25 208 PRO A N 1
ATOM 1590 C CA . PRO A 1 208 ? -17.396 3.437 24.999 1.00 90.25 208 PRO A CA 1
ATOM 1591 C C . PRO A 1 208 ? -16.089 3.455 24.197 1.00 90.25 208 PRO A C 1
ATOM 1593 O O . PRO A 1 208 ? -15.079 3.982 24.673 1.00 90.25 208 PRO A O 1
ATOM 1596 N N . ALA A 1 209 ? -16.088 2.899 22.980 1.00 89.75 209 ALA A N 1
ATOM 1597 C CA . ALA A 1 209 ? -14.906 2.862 22.121 1.00 89.75 209 ALA A CA 1
ATOM 1598 C C . ALA A 1 209 ? -14.516 4.271 21.649 1.00 89.75 209 ALA A C 1
ATOM 1600 O O . ALA A 1 209 ? -13.355 4.674 21.783 1.00 89.75 209 ALA A O 1
ATOM 1601 N N . ARG A 1 210 ? -15.499 5.046 21.171 1.00 92.88 210 ARG A N 1
ATOM 1602 C CA . ARG A 1 210 ? -15.321 6.443 20.759 1.00 92.88 210 ARG A CA 1
ATOM 1603 C C . ARG A 1 210 ? -14.854 7.308 21.929 1.00 92.88 210 ARG A C 1
ATOM 1605 O O . ARG A 1 210 ? -13.849 8.007 21.807 1.00 92.88 210 ARG A O 1
ATOM 1612 N N . SER A 1 211 ? -15.522 7.204 23.080 1.00 93.25 211 SER A N 1
ATOM 1613 C CA . SER A 1 211 ? -15.166 7.939 24.301 1.00 93.25 211 SER A CA 1
ATOM 1614 C C . SER A 1 211 ? -13.738 7.628 24.755 1.00 93.25 211 SER A C 1
ATOM 1616 O O . SER A 1 211 ? -12.970 8.550 25.008 1.00 93.25 211 SER A O 1
ATOM 1618 N N . THR A 1 212 ? -13.326 6.354 24.754 1.00 92.00 212 THR A N 1
ATOM 1619 C CA . THR A 1 212 ? -11.950 5.949 25.113 1.00 92.00 212 THR A CA 1
ATOM 1620 C C . THR A 1 212 ? -10.902 6.594 24.200 1.00 92.00 212 THR A C 1
ATOM 1622 O O . THR A 1 212 ? -9.852 7.050 24.669 1.00 92.00 212 THR A O 1
ATOM 1625 N N . LEU A 1 213 ? -11.167 6.647 22.889 1.00 92.44 213 LEU A N 1
ATOM 1626 C CA . LEU A 1 213 ? -10.280 7.301 21.924 1.00 92.44 213 LEU A CA 1
ATOM 1627 C C . LEU A 1 213 ? -10.206 8.811 22.159 1.00 92.44 213 LEU A C 1
ATOM 1629 O O . LEU A 1 213 ? -9.110 9.369 22.150 1.00 92.44 213 LEU A O 1
ATOM 1633 N N . ILE A 1 214 ? -11.340 9.467 22.405 1.00 96.00 214 ILE A N 1
ATOM 1634 C CA . ILE A 1 214 ? -11.402 10.911 22.668 1.00 96.00 214 ILE A CA 1
ATOM 1635 C C . ILE A 1 214 ? -10.720 11.264 23.992 1.00 96.00 214 ILE A C 1
ATOM 1637 O O . ILE A 1 214 ? -9.962 12.228 24.048 1.00 96.00 214 ILE A O 1
ATOM 1641 N N . GLU A 1 215 ? -10.910 10.478 25.048 1.00 96.88 215 GLU A N 1
ATOM 1642 C CA . GLU A 1 215 ? -10.217 10.680 26.324 1.00 96.88 215 GLU A CA 1
ATOM 1643 C C . GLU A 1 215 ? -8.696 10.553 26.172 1.00 96.88 215 GLU A C 1
ATOM 1645 O O . GLU A 1 215 ? -7.939 11.310 26.783 1.00 96.88 215 GLU A O 1
ATOM 1650 N N . SER A 1 216 ? -8.244 9.624 25.326 1.00 94.75 216 SER A N 1
ATOM 1651 C CA . SER A 1 216 ? -6.819 9.352 25.118 1.00 94.75 216 SER A CA 1
ATOM 1652 C C . SER A 1 216 ? -6.144 10.339 24.159 1.00 94.75 216 SER A C 1
ATOM 1654 O O . SER A 1 216 ? -4.972 10.666 24.342 1.00 94.75 216 SER A O 1
ATOM 1656 N N . LEU A 1 217 ? -6.852 10.789 23.116 1.00 96.12 217 LEU A N 1
ATOM 1657 C CA . LEU A 1 217 ? -6.277 11.500 21.964 1.00 96.12 217 LEU A CA 1
ATOM 1658 C C . LEU A 1 217 ? -6.946 12.858 21.671 1.00 96.12 217 LEU A C 1
ATOM 1660 O O . LEU A 1 217 ? -6.534 13.569 20.751 1.00 96.12 217 LEU A O 1
ATOM 1664 N N . GLY A 1 218 ? -7.977 13.243 22.423 1.00 97.50 218 GLY A N 1
ATOM 1665 C CA . GLY A 1 218 ? -8.764 14.453 22.185 1.00 97.50 218 GLY A CA 1
ATOM 1666 C C . GLY A 1 218 ? -9.413 14.453 20.800 1.00 97.50 218 GLY A C 1
ATOM 1667 O O . GLY A 1 218 ? -9.885 13.424 20.318 1.00 97.50 218 GLY A O 1
ATOM 1668 N N . GLY A 1 219 ? -9.375 15.601 20.117 1.00 97.62 219 GLY A N 1
ATOM 1669 C CA . GLY A 1 219 ? -9.924 15.743 18.760 1.00 97.62 219 GLY A CA 1
ATOM 1670 C C . GLY A 1 219 ? -9.273 14.830 17.709 1.00 97.62 219 GLY A C 1
ATOM 1671 O O . GLY A 1 219 ? -9.883 14.547 16.684 1.00 97.62 219 GLY A O 1
ATOM 1672 N N . VAL A 1 220 ? -8.063 14.309 17.956 1.00 96.00 220 VAL A N 1
ATOM 1673 C CA . VAL A 1 220 ? -7.474 13.275 17.085 1.00 96.00 220 VAL A CA 1
ATOM 1674 C C . VAL A 1 220 ? -8.233 11.957 17.225 1.00 96.00 220 VAL A C 1
ATOM 1676 O O . VAL A 1 220 ? -8.439 11.273 16.230 1.00 96.00 220 VAL A O 1
ATOM 1679 N N . GLY A 1 221 ? -8.684 11.617 18.435 1.00 96.38 221 GLY A N 1
ATOM 1680 C CA . GLY A 1 221 ? -9.504 10.431 18.687 1.00 96.38 221 GLY A CA 1
ATOM 1681 C C . GLY A 1 221 ? -10.871 10.520 18.015 1.00 96.38 221 GLY A C 1
ATOM 1682 O O . GLY A 1 221 ? -11.324 9.540 17.432 1.00 96.38 221 GLY A O 1
ATOM 1683 N N . GLU A 1 222 ? -11.474 11.710 18.021 1.00 95.88 222 GLU A N 1
ATOM 1684 C CA . GLU A 1 222 ? -12.713 11.996 17.290 1.00 95.88 222 GLU A CA 1
ATOM 1685 C C . GLU A 1 222 ? -12.535 11.773 15.782 1.00 95.88 222 GLU A C 1
ATOM 1687 O O . GLU A 1 222 ? -13.242 10.963 15.188 1.00 95.88 222 GLU A O 1
ATOM 1692 N N . LEU A 1 223 ? -11.512 12.381 15.171 1.00 96.56 223 LEU A N 1
ATOM 1693 C CA . LEU A 1 223 ? -11.209 12.175 13.750 1.00 96.56 223 LEU A CA 1
ATOM 1694 C C . LEU A 1 223 ? -10.820 10.725 13.425 1.00 96.56 223 LEU A C 1
ATOM 1696 O O . LEU A 1 223 ? -11.152 10.223 12.351 1.00 96.56 223 LEU A O 1
ATOM 1700 N N . ALA A 1 224 ? -10.124 10.030 14.325 1.00 95.06 224 ALA A N 1
ATOM 1701 C CA . ALA A 1 224 ? -9.795 8.623 14.134 1.00 95.06 224 ALA A CA 1
ATOM 1702 C C . ALA A 1 224 ? -11.065 7.763 14.086 1.00 95.06 224 ALA A C 1
ATOM 1704 O O . ALA A 1 224 ? -11.211 6.944 13.180 1.00 95.06 224 ALA A O 1
ATOM 1705 N N . PHE A 1 225 ? -12.005 7.981 15.007 1.00 96.00 225 PHE A N 1
ATOM 1706 C CA . PHE A 1 225 ? -13.271 7.254 15.023 1.00 96.00 225 PHE A CA 1
ATOM 1707 C C . PHE A 1 225 ? -14.142 7.597 13.810 1.00 96.00 225 PHE A C 1
ATOM 1709 O O . PHE A 1 225 ? -14.505 6.717 13.028 1.00 96.00 225 PHE A O 1
ATOM 1716 N N . ASP A 1 226 ? -14.409 8.885 13.607 1.00 95.19 226 ASP A N 1
ATOM 1717 C CA . ASP A 1 226 ? -15.405 9.356 12.649 1.00 95.19 226 ASP A CA 1
ATOM 1718 C C . ASP A 1 226 ? -14.896 9.311 11.196 1.00 95.19 226 ASP A C 1
ATOM 1720 O O . ASP A 1 226 ? -15.635 8.951 10.276 1.00 95.19 226 ASP A O 1
ATOM 1724 N N . PHE A 1 227 ? -13.631 9.658 10.957 1.00 95.25 227 PHE A N 1
ATOM 1725 C CA . PHE A 1 227 ? -13.063 9.707 9.609 1.00 95.25 227 PHE A CA 1
ATOM 1726 C C . PHE A 1 227 ? -12.196 8.486 9.292 1.00 95.25 227 PHE A C 1
ATOM 1728 O O . PHE A 1 227 ? -12.425 7.825 8.279 1.00 95.25 227 PHE A O 1
ATOM 1735 N N . ALA A 1 228 ? -11.211 8.142 10.128 1.00 95.75 228 ALA A N 1
ATOM 1736 C CA . ALA A 1 228 ? -10.308 7.043 9.782 1.00 95.75 228 ALA A CA 1
ATOM 1737 C C . ALA A 1 228 ? -11.043 5.692 9.768 1.00 95.75 228 ALA A C 1
ATOM 1739 O O . ALA A 1 228 ? -11.033 5.014 8.741 1.00 95.75 228 ALA A O 1
ATOM 1740 N N . PHE A 1 229 ? -11.723 5.320 10.855 1.00 96.38 229 PHE A N 1
ATOM 1741 C CA . PHE A 1 229 ? -12.477 4.067 10.927 1.00 96.38 229 PHE A CA 1
ATOM 1742 C C . PHE A 1 229 ? -13.813 4.161 10.177 1.00 96.38 229 PHE A C 1
ATOM 1744 O O . PHE A 1 229 ? -14.082 3.334 9.304 1.00 96.38 229 PHE A O 1
ATOM 1751 N N . GLY A 1 230 ? -14.606 5.203 10.448 1.00 96.12 230 GLY A N 1
ATOM 1752 C CA . GLY A 1 230 ? -15.951 5.366 9.889 1.00 96.12 230 GLY A CA 1
ATOM 1753 C C . GLY A 1 230 ? -16.021 5.647 8.384 1.00 96.12 230 GLY A C 1
ATOM 1754 O O . GLY A 1 230 ? -16.998 5.250 7.743 1.00 96.12 230 GLY A O 1
ATOM 1755 N N . GLU A 1 231 ? -14.992 6.257 7.781 1.00 95.94 231 GLU A N 1
ATOM 175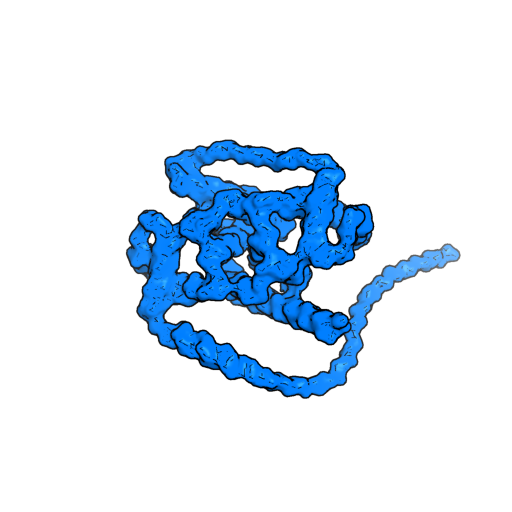6 C CA . GLU A 1 231 ? -14.980 6.573 6.341 1.00 95.94 231 GLU A CA 1
ATOM 1757 C C . GLU A 1 231 ? -13.891 5.857 5.566 1.00 95.94 231 GLU A C 1
ATOM 1759 O O . GLU A 1 231 ? -14.201 5.224 4.570 1.00 95.94 231 GLU A O 1
ATOM 1764 N N . VAL A 1 232 ? -12.621 5.986 5.959 1.00 96.19 232 VAL A N 1
ATOM 1765 C CA . VAL A 1 232 ? -11.497 5.534 5.120 1.00 96.19 232 VAL A CA 1
ATOM 1766 C C . VAL A 1 232 ? -11.331 4.023 5.180 1.00 96.19 232 VAL A C 1
ATOM 1768 O O . VAL A 1 232 ? -11.185 3.371 4.146 1.00 96.19 232 VAL A O 1
ATOM 1771 N N . TRP A 1 233 ? -11.338 3.451 6.382 1.00 97.62 233 TRP A N 1
ATOM 1772 C CA . TRP A 1 233 ? -11.190 2.014 6.542 1.00 97.62 233 TRP A CA 1
ATOM 1773 C C . TRP A 1 233 ? -12.430 1.278 6.067 1.00 97.62 233 TRP A C 1
ATOM 1775 O O . TRP A 1 233 ? -12.282 0.307 5.336 1.00 97.62 233 TRP A O 1
ATOM 1785 N N . SER A 1 234 ? -13.633 1.735 6.408 1.00 96.25 234 SER A N 1
ATOM 1786 C CA . SER A 1 234 ? -14.900 1.042 6.132 1.00 96.25 234 SER A CA 1
ATOM 1787 C C . SER A 1 234 ? -15.283 0.871 4.655 1.00 96.25 234 SER A C 1
ATOM 1789 O O . SER A 1 234 ? -16.279 0.217 4.362 1.00 96.25 234 SER A O 1
ATOM 1791 N N . ARG A 1 235 ? -14.503 1.410 3.712 1.00 95.94 235 ARG A N 1
ATOM 1792 C CA . ARG A 1 235 ? -14.768 1.291 2.270 1.00 95.94 235 ARG A CA 1
ATOM 1793 C C . ARG A 1 235 ? -14.563 -0.136 1.770 1.00 95.94 235 ARG A C 1
ATOM 1795 O O . ARG A 1 235 ? -13.629 -0.824 2.185 1.00 95.94 235 ARG A O 1
ATOM 1802 N N . ASP A 1 236 ? -15.385 -0.515 0.802 1.00 94.31 236 ASP A N 1
ATOM 1803 C CA . ASP A 1 236 ? -15.459 -1.833 0.165 1.00 94.31 236 ASP A CA 1
ATOM 1804 C C . ASP A 1 236 ? -14.527 -2.002 -1.050 1.00 94.31 236 ASP A C 1
ATOM 1806 O O . ASP A 1 236 ? -14.329 -3.118 -1.524 1.00 94.31 236 ASP A O 1
ATOM 1810 N N . GLY A 1 237 ? -13.897 -0.923 -1.530 1.00 95.06 237 GLY A N 1
ATOM 1811 C CA . GLY A 1 237 ? -13.018 -0.945 -2.709 1.00 95.06 237 GLY A CA 1
ATOM 1812 C C . GLY A 1 237 ? -11.720 -1.757 -2.560 1.00 95.06 237 GLY A C 1
ATOM 1813 O O . GLY A 1 237 ? -11.020 -1.963 -3.553 1.00 95.06 237 GLY A O 1
ATOM 1814 N N . MET A 1 238 ? -11.387 -2.194 -1.340 1.00 97.81 238 MET A N 1
ATOM 1815 C CA . MET A 1 238 ? -10.222 -3.018 -1.007 1.00 97.81 238 MET A CA 1
ATOM 1816 C C . MET A 1 238 ? -10.534 -3.891 0.214 1.00 97.81 238 MET A C 1
ATOM 1818 O O . MET A 1 238 ? -11.130 -3.424 1.186 1.00 97.81 238 MET A O 1
ATOM 1822 N N . SER A 1 239 ? -10.085 -5.149 0.190 1.00 98.25 239 SER A N 1
ATOM 1823 C CA . SER A 1 239 ? -10.262 -6.077 1.313 1.00 98.25 239 SER A CA 1
ATOM 1824 C C . SER A 1 239 ? -9.592 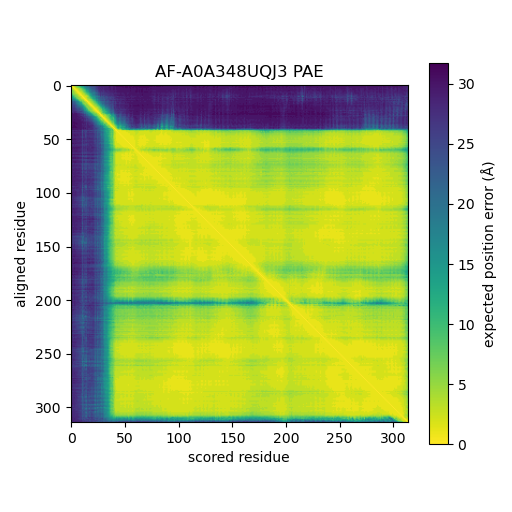-5.576 2.604 1.00 98.25 239 SER A C 1
ATOM 1826 O O . SER A 1 239 ? -8.573 -4.882 2.569 1.00 98.25 239 SER A O 1
ATOM 1828 N N . ARG A 1 240 ? -10.116 -5.980 3.772 1.00 97.75 240 ARG A N 1
ATOM 1829 C CA . ARG A 1 240 ? -9.507 -5.693 5.090 1.00 97.75 240 ARG A CA 1
ATOM 1830 C C . ARG A 1 240 ? -8.050 -6.167 5.170 1.00 97.75 240 ARG A C 1
ATOM 1832 O O . ARG A 1 240 ? -7.199 -5.447 5.691 1.00 97.75 240 ARG A O 1
ATOM 1839 N N . ARG A 1 241 ? -7.771 -7.344 4.599 1.00 98.44 241 ARG A N 1
ATOM 1840 C CA . ARG A 1 241 ? -6.437 -7.955 4.515 1.00 98.44 241 ARG A CA 1
ATOM 1841 C C . ARG A 1 241 ? -5.457 -7.063 3.756 1.00 98.44 241 ARG A C 1
ATOM 1843 O O . ARG A 1 241 ? -4.406 -6.712 4.285 1.00 98.44 241 ARG A O 1
ATOM 1850 N N . ASP A 1 242 ? -5.821 -6.648 2.546 1.00 98.88 242 ASP A N 1
ATOM 1851 C CA . ASP A 1 242 ? -4.964 -5.807 1.703 1.00 98.88 242 ASP A CA 1
ATOM 1852 C C . ASP A 1 242 ? -4.792 -4.402 2.271 1.00 98.88 242 ASP A C 1
ATOM 1854 O O . ASP A 1 242 ? -3.692 -3.851 2.238 1.00 98.88 242 ASP A O 1
ATOM 1858 N N . ARG A 1 243 ? -5.854 -3.847 2.863 1.00 98.69 243 ARG A N 1
ATOM 1859 C CA . ARG A 1 243 ? -5.805 -2.549 3.531 1.00 98.69 243 ARG A CA 1
ATOM 1860 C C . ARG A 1 243 ? -4.792 -2.568 4.670 1.00 98.69 243 ARG A C 1
ATOM 1862 O O . ARG A 1 243 ? -3.928 -1.700 4.724 1.00 98.69 243 ARG A O 1
ATOM 1869 N N . SER A 1 244 ? -4.819 -3.605 5.506 1.00 98.81 244 SER A N 1
ATOM 1870 C CA . SER A 1 244 ? -3.820 -3.800 6.558 1.00 98.81 244 SER A CA 1
ATOM 1871 C C . SER A 1 244 ? -2.405 -4.021 6.025 1.00 98.81 244 SER A C 1
ATOM 1873 O O . SER A 1 244 ? -1.463 -3.469 6.594 1.00 98.81 244 SER A O 1
ATOM 1875 N N . LEU A 1 245 ? -2.234 -4.777 4.936 1.00 98.94 245 LEU A N 1
ATOM 1876 C CA . LEU A 1 245 ? -0.928 -4.971 4.296 1.00 98.94 245 LEU A CA 1
ATOM 1877 C C . LEU A 1 245 ? -0.340 -3.633 3.806 1.00 98.94 245 LEU A C 1
ATOM 1879 O O . LEU A 1 245 ? 0.828 -3.327 4.056 1.00 98.94 245 LEU A O 1
ATOM 1883 N N . VAL A 1 246 ? -1.167 -2.804 3.165 1.00 98.88 246 VAL A N 1
ATOM 1884 C CA . VAL A 1 246 ? -0.813 -1.454 2.704 1.00 98.88 246 VAL A CA 1
ATOM 1885 C C . VAL A 1 246 ? -0.499 -0.531 3.878 1.00 98.88 246 VAL A C 1
ATOM 1887 O O . VAL A 1 246 ? 0.506 0.174 3.840 1.00 98.88 246 VAL A O 1
ATOM 1890 N N . THR A 1 247 ? -1.298 -0.551 4.946 1.00 98.81 247 THR A N 1
ATOM 1891 C CA . THR A 1 247 ? -1.029 0.228 6.162 1.00 98.81 247 THR A CA 1
ATOM 1892 C C . THR A 1 247 ? 0.321 -0.141 6.775 1.00 98.81 247 THR A C 1
ATOM 1894 O O . THR A 1 247 ? 1.120 0.747 7.074 1.00 98.81 247 THR A O 1
ATOM 1897 N N . VAL A 1 248 ? 0.623 -1.438 6.907 1.00 98.88 248 VAL A N 1
ATOM 1898 C CA . VAL A 1 248 ? 1.928 -1.922 7.386 1.00 98.88 248 VAL A CA 1
ATOM 1899 C C . VAL A 1 248 ? 3.061 -1.376 6.513 1.00 98.88 248 VAL A C 1
ATOM 1901 O O . VAL A 1 248 ? 4.049 -0.875 7.049 1.00 98.88 248 VAL A O 1
ATOM 1904 N N . ALA A 1 249 ? 2.900 -1.388 5.186 1.00 98.88 249 ALA A N 1
ATOM 1905 C CA . ALA A 1 249 ? 3.872 -0.812 4.260 1.00 98.88 249 ALA A CA 1
ATOM 1906 C C . ALA A 1 249 ? 4.057 0.706 4.464 1.00 98.88 249 ALA A C 1
ATOM 1908 O O . ALA A 1 249 ? 5.184 1.176 4.639 1.00 98.88 249 ALA A O 1
ATOM 1909 N N . ILE A 1 250 ? 2.972 1.484 4.513 1.00 98.88 250 ILE A N 1
ATOM 1910 C CA . ILE A 1 250 ? 3.039 2.945 4.685 1.00 98.88 250 ILE A CA 1
ATOM 1911 C C . ILE A 1 250 ? 3.763 3.306 5.989 1.00 98.88 250 ILE A C 1
ATOM 1913 O O . ILE A 1 250 ? 4.686 4.120 5.998 1.00 98.88 250 ILE A O 1
ATOM 1917 N N . ILE A 1 251 ? 3.397 2.670 7.099 1.00 98.75 251 ILE A N 1
ATOM 1918 C CA . ILE A 1 251 ? 3.975 2.976 8.412 1.00 98.75 251 ILE A CA 1
ATOM 1919 C C . ILE A 1 251 ? 5.445 2.555 8.484 1.00 98.75 251 ILE A C 1
ATOM 1921 O O . ILE A 1 251 ? 6.276 3.286 9.035 1.00 98.75 251 ILE A O 1
ATOM 1925 N N . ALA A 1 252 ? 5.788 1.413 7.883 1.00 98.75 252 ALA A N 1
ATOM 1926 C CA . ALA A 1 252 ? 7.167 0.954 7.809 1.00 98.75 252 ALA A CA 1
ATOM 1927 C C . ALA A 1 252 ? 8.044 1.938 7.017 1.00 98.75 252 ALA A C 1
ATOM 1929 O O . ALA A 1 252 ? 9.134 2.291 7.474 1.00 98.75 252 ALA A O 1
ATOM 1930 N N . ILE A 1 253 ? 7.570 2.468 5.880 1.00 98.69 253 ILE A N 1
ATOM 1931 C CA . ILE A 1 253 ? 8.361 3.438 5.108 1.00 98.69 253 ILE A CA 1
ATOM 1932 C C . ILE A 1 253 ? 8.429 4.827 5.745 1.00 98.69 253 ILE A C 1
ATOM 1934 O O . ILE A 1 253 ? 9.410 5.541 5.524 1.00 98.69 253 ILE A O 1
ATOM 1938 N N . LEU A 1 254 ? 7.451 5.187 6.581 1.00 98.56 254 LEU A N 1
ATOM 1939 C CA . LEU A 1 254 ? 7.496 6.374 7.440 1.00 98.56 254 LEU A CA 1
ATOM 1940 C C . LEU A 1 254 ? 8.440 6.215 8.645 1.00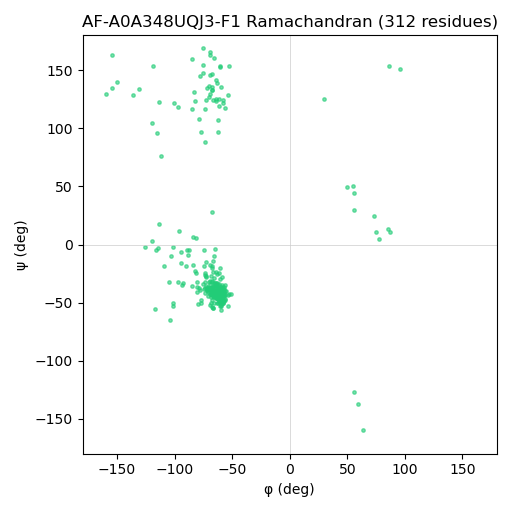 98.56 254 LEU A C 1
ATOM 1942 O O . LEU A 1 254 ? 8.640 7.189 9.372 1.00 98.56 254 LEU A O 1
ATOM 1946 N N . ALA A 1 255 ? 9.023 5.025 8.849 1.00 98.00 255 ALA A N 1
ATOM 1947 C CA . ALA A 1 255 ? 9.919 4.697 9.959 1.00 98.00 255 ALA A CA 1
ATOM 1948 C C . ALA A 1 255 ? 9.289 4.988 11.336 1.00 98.00 255 ALA A C 1
ATOM 1950 O O . ALA A 1 255 ? 9.857 5.681 12.180 1.00 98.00 255 ALA A O 1
ATOM 1951 N N . ARG A 1 256 ? 8.066 4.482 11.550 1.00 97.88 256 ARG A N 1
ATOM 1952 C CA . ARG A 1 256 ? 7.324 4.600 12.817 1.00 97.88 256 ARG A CA 1
ATOM 1953 C C . ARG A 1 256 ? 7.203 3.226 13.496 1.00 97.88 256 ARG A C 1
ATOM 1955 O O . ARG A 1 256 ? 6.140 2.616 13.430 1.00 97.88 256 ARG A O 1
ATOM 1962 N N . PRO A 1 257 ? 8.266 2.697 14.131 1.00 96.44 257 PRO A N 1
ATOM 1963 C CA . PRO A 1 257 ? 8.275 1.328 14.662 1.00 96.44 257 PRO A CA 1
ATOM 1964 C C . PRO A 1 257 ? 7.264 1.080 15.785 1.00 96.44 257 PRO A C 1
ATOM 1966 O O . PRO A 1 257 ? 6.714 -0.015 15.875 1.00 96.44 257 PRO A O 1
ATOM 1969 N N . GLU A 1 258 ? 7.020 2.073 16.644 1.00 96.44 258 GLU A N 1
ATOM 1970 C CA . GLU A 1 258 ? 6.042 1.961 17.734 1.00 96.44 258 GLU A CA 1
ATOM 1971 C C . GLU A 1 258 ? 4.623 1.816 17.177 1.00 96.44 258 GLU A C 1
ATOM 1973 O O . GLU A 1 258 ? 3.888 0.920 17.584 1.00 96.44 258 GLU A O 1
ATOM 1978 N N . GLU A 1 259 ? 4.290 2.619 16.167 1.00 96.56 259 GLU A N 1
ATOM 1979 C CA . GLU A 1 259 ? 3.005 2.560 15.468 1.00 96.56 259 GLU A CA 1
ATOM 1980 C C . GLU A 1 259 ? 2.860 1.265 14.656 1.00 96.56 259 GLU A C 1
ATOM 1982 O O . GLU A 1 259 ? 1.834 0.587 14.695 1.00 96.56 259 GLU A O 1
ATOM 1987 N N . LEU A 1 260 ? 3.929 0.852 13.970 1.00 97.94 260 LEU A N 1
ATOM 1988 C CA . LEU A 1 260 ? 3.971 -0.406 13.227 1.00 97.94 260 LEU A CA 1
ATOM 1989 C C . LEU A 1 260 ? 3.676 -1.598 14.148 1.00 97.94 260 LEU A C 1
ATOM 1991 O O . LEU A 1 260 ? 2.889 -2.481 13.809 1.00 97.94 260 LEU A O 1
ATOM 1995 N N . ALA A 1 261 ? 4.269 -1.602 15.341 1.00 96.56 261 ALA A N 1
ATOM 1996 C CA . ALA A 1 261 ? 4.045 -2.629 16.347 1.00 96.56 261 ALA A CA 1
ATOM 1997 C C . ALA A 1 261 ? 2.591 -2.697 16.855 1.00 96.56 261 ALA A C 1
ATOM 1999 O O . ALA A 1 261 ? 2.177 -3.767 17.310 1.00 96.56 261 ALA A O 1
ATOM 2000 N N . ILE A 1 262 ? 1.837 -1.595 16.788 1.00 94.44 262 ILE A N 1
ATOM 2001 C CA . ILE A 1 262 ? 0.410 -1.532 17.142 1.00 94.44 262 ILE A CA 1
ATOM 2002 C C . ILE A 1 262 ? -0.459 -2.094 16.011 1.00 94.44 262 ILE A C 1
ATOM 2004 O O . ILE A 1 262 ? -1.428 -2.802 16.285 1.00 94.44 262 ILE A O 1
ATOM 2008 N N . HIS A 1 263 ? -0.099 -1.847 14.749 1.00 97.75 263 HIS A N 1
ATOM 2009 C CA . HIS A 1 263 ? -0.895 -2.287 13.600 1.00 97.75 263 HIS A CA 1
ATOM 2010 C C . HIS A 1 263 ? -0.684 -3.742 13.182 1.00 97.75 263 HIS A C 1
ATOM 2012 O O . HIS A 1 263 ? -1.588 -4.340 12.597 1.00 97.75 263 HIS A O 1
ATOM 2018 N N . ILE A 1 264 ? 0.466 -4.341 13.498 1.00 98.50 264 ILE A N 1
ATOM 2019 C CA . ILE A 1 264 ? 0.753 -5.734 13.130 1.00 98.50 264 ILE A CA 1
ATOM 2020 C C . ILE A 1 264 ? -0.287 -6.725 13.676 1.00 98.50 264 ILE A C 1
ATOM 2022 O O . ILE A 1 264 ? -0.785 -7.513 12.879 1.00 98.50 264 ILE A O 1
ATOM 2026 N N . PRO A 1 265 ? -0.684 -6.699 14.965 1.00 97.88 265 PRO A N 1
ATOM 2027 C CA . PRO A 1 265 ? -1.753 -7.569 15.458 1.00 97.88 265 PRO A CA 1
ATOM 2028 C C . PRO A 1 265 ? -3.053 -7.465 14.648 1.00 97.88 265 PRO A C 1
ATOM 2030 O O . PRO A 1 265 ? -3.624 -8.490 14.293 1.00 97.88 265 PRO A O 1
ATOM 2033 N N . GLY A 1 266 ? -3.479 -6.247 14.294 1.00 97.56 266 GLY A N 1
ATOM 2034 C CA . GLY A 1 266 ? -4.676 -6.043 13.473 1.00 97.56 266 GLY A CA 1
ATOM 2035 C C . GLY A 1 266 ? -4.519 -6.573 12.047 1.00 97.56 266 GLY A C 1
ATOM 2036 O O . GLY A 1 266 ? -5.445 -7.164 11.503 1.00 97.56 266 GLY A O 1
ATOM 2037 N N . ALA A 1 267 ? -3.327 -6.447 11.456 1.00 98.62 267 ALA A N 1
ATOM 2038 C CA . ALA A 1 267 ? -3.033 -7.056 10.161 1.00 98.62 267 ALA A CA 1
ATOM 2039 C C . ALA A 1 267 ? -3.126 -8.588 10.204 1.00 98.62 267 ALA A C 1
ATOM 2041 O O . ALA A 1 267 ? -3.704 -9.185 9.296 1.00 98.62 267 ALA A O 1
ATOM 2042 N N . LEU A 1 268 ? -2.625 -9.213 11.275 1.00 98.62 268 LEU A N 1
ATOM 2043 C CA . LEU A 1 268 ? -2.747 -10.659 11.474 1.00 98.62 268 LEU A CA 1
ATOM 2044 C C . LEU A 1 268 ? -4.213 -11.086 11.657 1.00 98.62 268 LEU A C 1
ATOM 2046 O O . LEU A 1 268 ? -4.622 -12.090 11.080 1.00 98.62 268 LEU A O 1
ATOM 2050 N N . ASN A 1 269 ? -5.020 -10.306 12.387 1.00 97.81 269 ASN A N 1
ATOM 2051 C CA . ASN A 1 269 ? -6.462 -10.560 12.537 1.00 97.81 269 ASN A CA 1
ATOM 2052 C C . ASN A 1 269 ? -7.206 -10.501 11.193 1.00 97.81 269 ASN A C 1
ATOM 2054 O O . ASN A 1 269 ? -8.129 -11.276 10.959 1.00 97.81 269 ASN A O 1
ATOM 2058 N N . HIS A 1 270 ? -6.768 -9.635 10.277 1.00 98.25 270 HIS A N 1
ATOM 2059 C CA . HIS A 1 270 ? -7.285 -9.570 8.909 1.00 98.25 270 HIS A CA 1
ATOM 2060 C C . HIS A 1 270 ? -6.682 -10.618 7.956 1.00 98.25 270 HIS A C 1
ATOM 2062 O O . HIS A 1 270 ? -6.970 -10.587 6.762 1.00 98.25 270 HIS A O 1
ATOM 2068 N N . GLY A 1 271 ? -5.853 -11.542 8.446 1.00 98.06 271 GLY A N 1
ATOM 2069 C CA . GLY A 1 271 ? -5.302 -12.643 7.655 1.00 98.06 271 GLY A CA 1
ATOM 2070 C C . GLY A 1 271 ? -4.011 -12.328 6.897 1.00 98.06 271 GLY A C 1
ATOM 2071 O O . GLY A 1 271 ? -3.592 -13.143 6.079 1.00 98.06 271 GLY A O 1
ATOM 2072 N N . VAL A 1 272 ? -3.355 -11.189 7.154 1.00 98.81 272 VAL A N 1
ATOM 2073 C CA . VAL A 1 272 ? -1.963 -10.994 6.714 1.00 98.81 272 VAL A CA 1
ATOM 2074 C C . VAL A 1 272 ? -1.080 -11.956 7.506 1.00 98.81 272 VAL A C 1
ATOM 2076 O O . VAL A 1 272 ? -1.206 -12.055 8.724 1.00 98.81 272 VAL A O 1
ATOM 2079 N N . THR A 1 273 ? -0.180 -12.681 6.852 1.00 98.81 273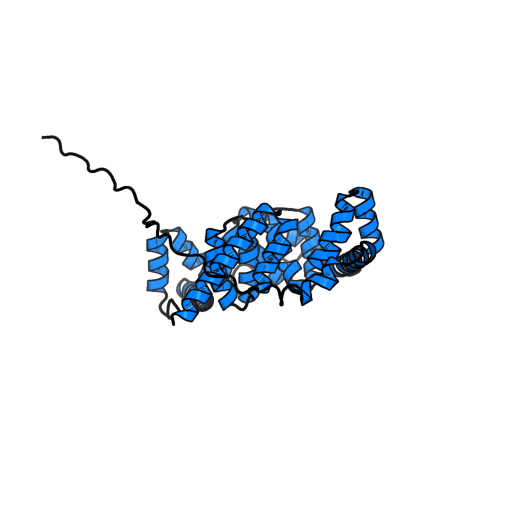 THR A N 1
ATOM 2080 C CA . THR A 1 273 ? 0.691 -13.636 7.552 1.00 98.81 273 THR A CA 1
ATOM 2081 C C . THR A 1 273 ? 1.937 -12.957 8.126 1.00 98.81 273 THR A C 1
ATOM 2083 O O . THR A 1 273 ? 2.360 -11.891 7.676 1.00 98.81 273 THR A O 1
ATOM 2086 N N . ARG A 1 274 ? 2.587 -13.595 9.112 1.00 98.69 274 ARG A N 1
ATOM 2087 C CA . ARG A 1 274 ? 3.885 -13.118 9.630 1.00 98.69 274 ARG A CA 1
ATOM 2088 C C . ARG A 1 274 ? 4.931 -13.029 8.519 1.00 98.69 274 ARG A C 1
ATOM 2090 O O . ARG A 1 274 ? 5.655 -12.042 8.453 1.00 98.69 274 ARG A O 1
ATOM 2097 N N . THR A 1 275 ? 4.952 -14.025 7.636 1.00 98.75 275 THR A N 1
ATOM 2098 C CA . THR A 1 275 ? 5.823 -14.074 6.459 1.00 98.75 275 THR A CA 1
ATOM 2099 C C . THR A 1 275 ? 5.574 -12.891 5.527 1.00 98.75 275 THR A C 1
ATOM 2101 O O . THR A 1 275 ? 6.522 -12.238 5.111 1.00 98.75 275 THR A O 1
ATOM 2104 N N . GLU A 1 276 ? 4.315 -12.547 5.254 1.00 98.88 276 GLU A N 1
ATOM 2105 C CA . GLU A 1 276 ? 3.986 -11.388 4.417 1.00 98.88 276 GLU A CA 1
ATOM 2106 C C . GLU A 1 276 ? 4.441 -10.074 5.061 1.00 98.88 276 GLU A C 1
ATOM 2108 O O . GLU A 1 276 ? 5.023 -9.236 4.377 1.00 98.88 276 GLU A O 1
ATOM 2113 N N . VAL A 1 277 ? 4.258 -9.905 6.378 1.00 98.88 277 VAL A N 1
ATOM 2114 C CA . VAL A 1 277 ? 4.780 -8.738 7.116 1.00 98.88 277 VAL A CA 1
ATOM 2115 C C . VAL A 1 277 ? 6.305 -8.650 7.013 1.00 98.88 277 VAL A C 1
ATOM 2117 O O . VAL A 1 277 ? 6.840 -7.563 6.794 1.00 98.88 277 VAL A O 1
ATOM 2120 N N . GLU A 1 278 ? 7.022 -9.767 7.154 1.00 98.81 278 GLU A N 1
ATOM 2121 C CA . GLU A 1 278 ? 8.476 -9.796 6.973 1.00 98.81 278 GLU A CA 1
ATOM 2122 C C . GLU A 1 278 ? 8.873 -9.447 5.529 1.00 98.81 278 GLU A C 1
ATOM 2124 O O . GLU A 1 278 ? 9.796 -8.655 5.327 1.00 98.81 278 GLU A O 1
ATOM 2129 N N . GLU A 1 279 ? 8.132 -9.931 4.529 1.00 98.81 279 GLU A N 1
ATOM 2130 C CA . GLU A 1 279 ? 8.356 -9.598 3.119 1.00 98.81 279 GLU A CA 1
ATOM 2131 C C . GLU A 1 279 ? 8.083 -8.126 2.791 1.00 98.81 279 GLU A C 1
ATOM 2133 O O . GLU A 1 279 ? 8.773 -7.568 1.934 1.00 98.81 279 GLU A O 1
ATOM 2138 N N . VAL A 1 280 ? 7.176 -7.446 3.506 1.00 98.88 280 VAL A N 1
ATOM 2139 C CA . VAL A 1 280 ? 7.061 -5.978 3.421 1.00 98.88 280 VAL A CA 1
ATOM 2140 C C . VAL A 1 280 ? 8.386 -5.318 3.811 1.00 98.88 280 VAL A C 1
ATOM 2142 O O . VAL A 1 280 ? 8.844 -4.406 3.121 1.00 98.88 280 VAL A O 1
ATOM 2145 N N . MET A 1 281 ? 9.046 -5.789 4.873 1.00 98.75 281 MET A N 1
ATOM 2146 C CA . MET A 1 281 ? 10.334 -5.237 5.318 1.00 98.75 281 MET A CA 1
ATOM 2147 C C . MET A 1 281 ? 11.470 -5.595 4.358 1.00 98.75 281 MET A C 1
ATOM 2149 O O . MET A 1 281 ? 12.340 -4.763 4.103 1.00 98.75 281 MET A O 1
ATOM 2153 N N . VAL A 1 282 ? 11.455 -6.800 3.778 1.00 98.62 282 VAL A N 1
ATOM 2154 C CA . VAL A 1 282 ? 12.401 -7.182 2.718 1.00 98.62 282 VAL A CA 1
ATOM 2155 C C . VAL A 1 282 ? 12.240 -6.248 1.521 1.00 98.62 282 VAL A C 1
ATOM 2157 O O . VAL A 1 282 ? 13.224 -5.660 1.076 1.00 98.62 282 VAL A O 1
ATOM 2160 N N . GLN A 1 283 ? 11.011 -6.022 1.050 1.00 98.56 283 GLN A N 1
ATOM 2161 C CA . GLN A 1 283 ? 10.721 -5.083 -0.035 1.00 98.56 283 GLN A CA 1
ATOM 2162 C C . GLN A 1 283 ? 11.158 -3.652 0.327 1.00 98.56 283 GLN A C 1
ATOM 2164 O O . GLN A 1 283 ? 11.704 -2.929 -0.507 1.00 98.56 283 GLN A O 1
ATOM 2169 N N . LEU A 1 284 ? 10.990 -3.249 1.587 1.00 98.62 284 LEU A N 1
ATOM 2170 C CA . LEU A 1 284 ? 11.387 -1.932 2.074 1.00 98.62 284 LEU A CA 1
ATOM 2171 C C . LEU A 1 284 ? 12.900 -1.679 1.959 1.00 98.62 284 LEU A C 1
ATOM 2173 O O . LEU A 1 284 ? 13.296 -0.524 1.823 1.00 98.62 284 LEU A O 1
ATOM 2177 N N . THR A 1 285 ? 13.752 -2.714 1.939 1.00 98.38 285 THR A N 1
ATOM 2178 C CA . THR A 1 285 ? 15.215 -2.541 1.799 1.00 98.38 285 THR A CA 1
ATOM 2179 C C . THR A 1 285 ? 15.606 -1.757 0.545 1.00 98.38 285 THR A C 1
ATOM 2181 O O . THR A 1 285 ? 16.551 -0.970 0.592 1.00 98.38 285 THR A O 1
ATOM 2184 N N . VAL A 1 286 ? 14.859 -1.928 -0.550 1.00 97.00 286 VAL A N 1
ATOM 2185 C CA . VAL A 1 286 ? 15.136 -1.303 -1.853 1.00 97.00 286 VAL A CA 1
ATOM 2186 C C . VAL A 1 286 ? 14.335 -0.022 -2.085 1.00 97.00 286 VAL A C 1
ATOM 2188 O O . VAL A 1 286 ? 14.860 0.893 -2.709 1.00 97.00 286 VAL A O 1
ATOM 2191 N N . TYR A 1 287 ? 13.113 0.091 -1.550 1.00 98.00 287 TYR A N 1
ATOM 2192 C CA . TYR A 1 287 ? 12.266 1.283 -1.742 1.00 98.00 287 TYR A CA 1
ATOM 2193 C C . TYR A 1 287 ? 12.430 2.339 -0.634 1.00 98.00 287 TYR A C 1
ATOM 2195 O O . TYR A 1 287 ? 12.358 3.537 -0.893 1.00 98.00 287 TYR A O 1
ATOM 2203 N N . GLY A 1 288 ? 12.690 1.918 0.607 1.00 97.50 288 GLY A N 1
ATOM 2204 C CA . GLY A 1 288 ? 12.896 2.803 1.763 1.00 97.50 288 GLY A CA 1
ATOM 2205 C C . GLY A 1 288 ? 14.291 2.729 2.388 1.00 97.50 288 GLY A C 1
ATOM 220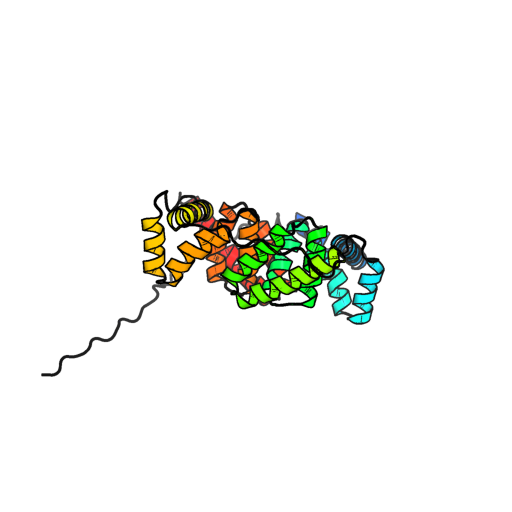6 O O . GLY A 1 288 ? 14.587 3.506 3.297 1.00 97.50 288 GLY A O 1
ATOM 2207 N N . GLY A 1 289 ? 15.148 1.829 1.904 1.00 97.75 289 GLY A N 1
ATOM 2208 C CA . GLY A 1 289 ? 16.510 1.637 2.389 1.00 97.75 289 GLY A CA 1
ATOM 2209 C C . GLY A 1 289 ? 16.619 0.680 3.582 1.00 97.75 289 GLY A C 1
ATOM 2210 O O . GLY A 1 289 ? 15.710 0.537 4.404 1.00 97.75 289 GLY A O 1
ATOM 2211 N N . PHE A 1 290 ? 17.793 0.056 3.711 1.00 98.38 290 PHE A N 1
ATOM 2212 C CA . PHE A 1 290 ? 18.107 -0.900 4.779 1.00 98.38 290 PHE A CA 1
ATOM 2213 C C . PHE A 1 290 ? 17.817 -0.407 6.207 1.00 98.38 290 PHE A C 1
ATOM 2215 O O . PHE A 1 290 ? 17.262 -1.195 6.970 1.00 98.38 290 PHE A O 1
ATOM 2222 N N . PRO A 1 291 ? 18.131 0.843 6.614 1.00 98.56 291 PRO A N 1
ATOM 2223 C CA . PRO A 1 291 ? 17.881 1.275 7.991 1.00 98.56 291 PRO A CA 1
ATOM 2224 C C . PRO A 1 291 ? 16.408 1.166 8.405 1.00 98.56 291 PRO A C 1
ATOM 2226 O O . PRO A 1 291 ? 16.118 0.630 9.474 1.00 98.56 291 PRO A O 1
ATOM 2229 N N . ARG A 1 292 ? 15.480 1.589 7.530 1.00 98.56 292 ARG A N 1
ATOM 2230 C CA . ARG A 1 292 ? 14.033 1.504 7.790 1.00 98.56 292 ARG A CA 1
ATOM 2231 C C . ARG A 1 292 ? 13.557 0.053 7.821 1.00 98.56 292 ARG A C 1
ATOM 2233 O O . ARG A 1 292 ? 12.795 -0.322 8.704 1.00 98.56 292 ARG A O 1
ATOM 2240 N N . ALA A 1 293 ? 14.058 -0.778 6.907 1.00 98.62 293 ALA A N 1
ATOM 2241 C CA . ALA A 1 293 ? 13.757 -2.209 6.878 1.00 98.62 293 ALA A CA 1
ATOM 2242 C C . ALA A 1 293 ? 14.222 -2.943 8.148 1.00 98.62 293 ALA A C 1
ATOM 2244 O O . ALA A 1 293 ? 13.476 -3.745 8.705 1.00 98.62 293 ALA A O 1
ATOM 2245 N N . VAL A 1 294 ? 15.431 -2.649 8.641 1.00 98.69 294 VAL A N 1
ATOM 2246 C CA . VAL A 1 294 ? 15.976 -3.248 9.872 1.00 98.69 294 VAL A CA 1
ATOM 2247 C C . VAL A 1 294 ? 15.142 -2.859 11.090 1.00 98.69 294 VAL A C 1
ATOM 2249 O O . VAL A 1 294 ? 14.826 -3.709 11.923 1.00 98.69 294 VAL A O 1
ATOM 2252 N N . GLU A 1 295 ? 14.784 -1.583 11.207 1.00 98.31 295 GLU A N 1
ATOM 2253 C CA . GLU A 1 295 ? 13.938 -1.093 12.292 1.00 98.31 295 GLU A CA 1
ATOM 2254 C C . GLU A 1 295 ? 12.533 -1.714 12.241 1.00 98.31 295 GLU A C 1
ATOM 2256 O O . GLU A 1 295 ? 12.057 -2.240 13.251 1.00 98.31 295 GLU A O 1
ATOM 2261 N N . GLY A 1 296 ? 11.917 -1.755 11.057 1.00 98.56 296 GLY A N 1
ATOM 2262 C CA . GLY A 1 296 ? 10.613 -2.381 10.844 1.00 98.56 296 GLY A CA 1
ATOM 2263 C C . GLY A 1 296 ? 10.606 -3.878 11.165 1.00 98.56 296 GLY A C 1
ATOM 2264 O O . GLY A 1 296 ? 9.725 -4.351 11.882 1.00 98.56 296 GLY A O 1
ATOM 2265 N N . MET A 1 297 ? 11.635 -4.617 10.738 1.00 98.69 297 MET A N 1
ATOM 2266 C CA . MET A 1 297 ? 11.789 -6.044 11.041 1.00 98.69 297 MET A CA 1
ATOM 2267 C C . MET A 1 297 ? 11.902 -6.303 12.551 1.00 98.69 297 MET A C 1
ATOM 2269 O O . MET A 1 297 ? 11.278 -7.224 13.083 1.00 98.69 297 MET A O 1
ATOM 2273 N N . ARG A 1 298 ? 12.659 -5.472 13.280 1.00 98.56 298 ARG A N 1
ATOM 2274 C CA . ARG A 1 298 ? 12.753 -5.572 14.748 1.00 98.56 298 ARG A CA 1
ATOM 2275 C C . ARG A 1 298 ? 11.406 -5.314 15.419 1.00 98.56 298 ARG A C 1
ATOM 2277 O O . ARG A 1 298 ? 11.031 -6.067 16.317 1.00 98.56 298 ARG A O 1
ATOM 2284 N N . ALA A 1 299 ? 10.676 -4.290 14.978 1.00 98.44 299 ALA A N 1
ATOM 2285 C CA . ALA A 1 299 ? 9.345 -3.985 15.496 1.00 98.44 299 ALA A CA 1
ATOM 2286 C C . ALA A 1 299 ? 8.356 -5.134 15.237 1.00 98.44 299 ALA A C 1
ATOM 2288 O O . ALA A 1 299 ? 7.618 -5.521 16.147 1.00 98.44 299 ALA A O 1
ATOM 2289 N N . ALA A 1 300 ? 8.401 -5.733 14.042 1.00 98.50 300 ALA A N 1
ATOM 2290 C CA . ALA A 1 300 ? 7.553 -6.861 13.678 1.00 98.50 300 ALA A CA 1
ATOM 2291 C C . ALA A 1 300 ? 7.809 -8.093 14.544 1.00 98.50 300 ALA A C 1
ATOM 2293 O O . ALA A 1 300 ? 6.889 -8.614 15.174 1.00 98.50 300 ALA A O 1
ATOM 2294 N N . ARG A 1 301 ? 9.075 -8.494 14.686 1.00 98.00 301 ARG A N 1
ATOM 2295 C CA . ARG A 1 301 ? 9.454 -9.628 15.538 1.00 98.00 301 ARG A CA 1
ATOM 2296 C C . ARG A 1 301 ? 9.106 -9.400 17.006 1.00 98.00 301 ARG A C 1
ATOM 2298 O O . ARG A 1 301 ? 8.646 -10.320 17.678 1.00 98.00 301 ARG A O 1
ATOM 2305 N N . ALA A 1 302 ? 9.257 -8.171 17.500 1.00 97.25 302 ALA A N 1
ATOM 2306 C CA . ALA A 1 302 ? 8.829 -7.824 18.851 1.00 97.25 302 ALA A CA 1
ATOM 2307 C C . ALA A 1 302 ? 7.302 -7.928 19.025 1.00 97.25 302 ALA A C 1
ATOM 2309 O O . ALA A 1 302 ? 6.837 -8.362 20.079 1.00 97.25 302 ALA A O 1
ATOM 2310 N N . ALA A 1 303 ? 6.514 -7.551 18.012 1.00 97.56 303 ALA A N 1
ATOM 2311 C CA . ALA A 1 303 ? 5.063 -7.716 18.035 1.00 97.56 303 ALA A CA 1
ATOM 2312 C C . ALA A 1 303 ? 4.659 -9.199 18.036 1.00 97.56 303 ALA A C 1
ATOM 2314 O O . ALA A 1 303 ? 3.835 -9.591 18.860 1.00 97.56 303 ALA A O 1
ATOM 2315 N N . PHE A 1 304 ? 5.291 -10.026 17.199 1.00 98.00 304 PHE A N 1
ATOM 2316 C CA . PHE A 1 304 ? 5.069 -11.475 17.162 1.00 98.00 304 PHE A CA 1
ATOM 2317 C C . PHE A 1 304 ? 5.353 -12.134 18.514 1.00 98.00 304 PHE A C 1
ATOM 2319 O O . PHE A 1 304 ? 4.476 -12.791 19.068 1.00 98.00 304 PHE A O 1
ATOM 2326 N N . ALA A 1 305 ? 6.513 -11.851 19.112 1.00 96.81 305 ALA A N 1
ATOM 2327 C CA . ALA A 1 305 ? 6.881 -12.403 20.414 1.00 96.81 305 ALA A CA 1
ATOM 2328 C C . ALA A 1 305 ? 5.885 -12.026 21.527 1.00 96.81 305 ALA A C 1
ATOM 2330 O O . ALA A 1 305 ? 5.588 -12.837 22.403 1.00 96.81 305 ALA A O 1
ATOM 2331 N N . ARG A 1 306 ? 5.333 -10.802 21.501 1.00 95.44 306 ARG A N 1
ATOM 2332 C CA . ARG A 1 306 ? 4.292 -10.383 22.458 1.00 95.44 306 ARG A CA 1
ATOM 2333 C C . ARG A 1 306 ? 2.972 -11.130 22.267 1.00 95.44 306 ARG A C 1
ATOM 2335 O O . ARG A 1 306 ? 2.252 -11.308 23.246 1.00 95.44 306 ARG A O 1
ATOM 2342 N N . LEU A 1 307 ? 2.628 -11.510 21.039 1.00 93.81 307 LEU A N 1
ATOM 2343 C CA . LEU A 1 307 ? 1.421 -12.288 20.748 1.00 93.81 307 LEU A CA 1
ATOM 2344 C C . LEU A 1 307 ? 1.585 -13.748 21.183 1.00 93.81 307 LEU A C 1
ATOM 2346 O O . LEU A 1 307 ? 0.682 -14.293 21.814 1.00 93.81 307 LEU A O 1
ATOM 2350 N N . ASP A 1 308 ? 2.755 -14.338 20.940 1.00 94.06 308 ASP A N 1
ATOM 2351 C CA . ASP A 1 308 ? 3.063 -15.714 21.353 1.00 94.06 308 ASP A CA 1
ATOM 2352 C C . ASP A 1 308 ? 2.990 -15.854 22.882 1.00 94.06 308 ASP A C 1
ATOM 2354 O O . ASP A 1 308 ? 2.249 -16.683 23.401 1.00 94.06 308 ASP A O 1
ATOM 2358 N N . GLN A 1 309 ? 3.605 -14.922 23.621 1.00 91.69 309 GLN A N 1
ATOM 2359 C CA . GLN A 1 309 ? 3.543 -14.898 25.091 1.00 91.69 309 GLN A CA 1
ATOM 2360 C C . GLN A 1 309 ? 2.130 -14.743 25.666 1.00 91.69 309 GLN A C 1
ATOM 2362 O O . GLN A 1 309 ? 1.885 -15.149 26.801 1.00 91.69 309 GLN A O 1
ATOM 2367 N N . LYS A 1 310 ? 1.217 -14.078 24.947 1.00 81.81 310 LYS A N 1
ATOM 2368 C CA . LYS A 1 310 ? -0.185 -13.973 25.374 1.00 81.81 310 LYS A CA 1
ATOM 2369 C C . LYS A 1 310 ? -0.926 -15.283 25.150 1.00 81.81 310 LYS A C 1
ATOM 2371 O O . LYS A 1 310 ? -1.731 -15.645 25.997 1.00 81.81 310 LYS A O 1
ATOM 2376 N N . THR A 1 311 ? -0.634 -15.964 24.045 1.00 78.31 311 THR A N 1
ATOM 2377 C CA . THR A 1 311 ? -1.227 -17.262 23.706 1.00 78.31 311 THR A CA 1
ATOM 2378 C C . THR A 1 311 ? -0.819 -18.324 24.724 1.00 78.31 311 THR A C 1
ATOM 2380 O O . THR A 1 311 ? -1.679 -19.032 25.222 1.00 78.31 311 THR A O 1
ATOM 2383 N N . ASP A 1 312 ? 0.450 -18.350 25.143 1.00 69.00 312 ASP A N 1
ATOM 2384 C CA . ASP A 1 312 ? 0.954 -19.302 26.150 1.00 69.00 312 ASP A CA 1
ATOM 2385 C C . ASP A 1 312 ? 0.378 -19.094 27.567 1.00 69.00 312 ASP A C 1
ATOM 2387 O O . ASP A 1 312 ? 0.564 -19.930 28.452 1.00 69.00 312 ASP A O 1
ATOM 2391 N N . ARG A 1 313 ? -0.257 -17.944 27.823 1.00 61.25 313 ARG A N 1
ATOM 2392 C CA . ARG A 1 313 ? -0.817 -17.569 29.133 1.00 61.25 313 ARG A CA 1
ATOM 2393 C C . ARG A 1 313 ? -2.340 -17.704 29.217 1.00 61.25 313 ARG A C 1
ATOM 2395 O O . ARG A 1 313 ? -2.865 -17.513 30.315 1.00 61.25 313 ARG A O 1
ATOM 2402 N N . ALA A 1 314 ? -3.018 -17.928 28.094 1.00 56.94 314 ALA A N 1
ATOM 2403 C CA . ALA A 1 314 ? -4.472 -18.069 27.999 1.00 56.94 314 ALA A CA 1
ATOM 2404 C C . ALA A 1 314 ? -4.875 -19.546 28.081 1.00 56.94 314 ALA A C 1
ATOM 2406 O O . ALA A 1 314 ? -5.923 -19.815 28.707 1.00 56.94 314 ALA A O 1
#